Protein AF-A0A1S3ML23-F1 (afdb_monomer_lite)

Radius of gyration: 35.2 Å; chains: 1; bounding box: 71×53×103 Å

Secondary structure (DSSP, 8-state):
--------------------------TTS-HHHHHHHHHSTTTTS----HHHHHHHHHHSPPP-HHHHHHHHHHHHHHHHT-TT--HHHHHHHHHHHHHHHHHHHHHHHHHHHHHHHHHHHHHHHHHHHHHHHHHHHHHHHHHHHHH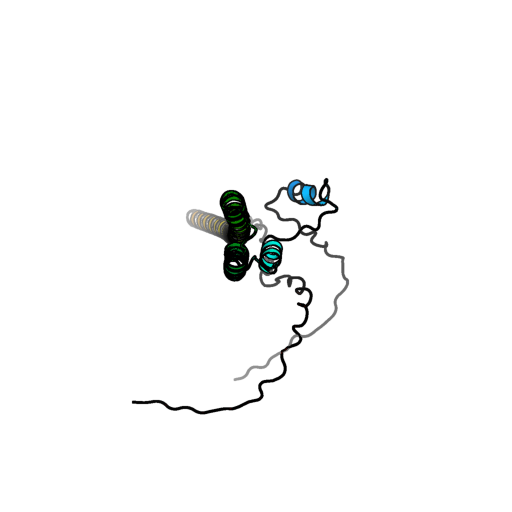HHHHHHHHHHHHTSTT-TTTGGG--PPPPPPP---TT-PPPPPPPP-----TT---------------

Sequence (215 aa):
MTDQGEPWRGSGGPEEEELPQMDGSCDACEPDEAQQATQGEHREHEIITLREAYVWQKSREGYDLLGCTQNMADHIKTKWTNPEMSTEQLEAYVNSQFDELHRLVRLEEKRTLHLVDLKEAFLTAAAAEKIAEITVHTERLQEEMACITQQLGQLDQAEAQPGAGVAALAQGGPCPRPAQRDIEARPRLPEPRRDPQDPMDYGEGGSRSSMGHAP

pLDDT: mean 72.99, std 24.41, range [31.25, 98.5]

Structure (mmCIF, N/CA/C/O backbone):
data_AF-A0A1S3ML23-F1
#
_entry.id   AF-A0A1S3ML23-F1
#
loop_
_atom_site.group_PDB
_atom_site.id
_atom_site.type_symbol
_atom_site.label_atom_id
_atom_site.label_alt_id
_atom_site.label_comp_id
_atom_site.label_asym_id
_atom_site.label_entity_id
_atom_site.label_seq_id
_atom_site.pdbx_PDB_ins_code
_atom_site.Cartn_x
_atom_site.Cartn_y
_atom_site.Cartn_z
_atom_site.occupancy
_atom_site.B_iso_or_equiv
_atom_site.auth_seq_id
_atom_site.auth_comp_id
_atom_site.auth_asym_id
_atom_site.auth_atom_id
_atom_site.pdbx_PDB_model_num
ATOM 1 N N . MET A 1 1 ? -22.026 -40.755 55.839 1.00 35.06 1 MET A N 1
ATOM 2 C CA . MET A 1 1 ? -22.197 -41.955 54.997 1.00 35.06 1 MET A CA 1
ATOM 3 C C . MET A 1 1 ? -23.188 -41.578 53.903 1.00 35.06 1 MET A C 1
ATOM 5 O O . MET A 1 1 ? -24.298 -41.238 54.275 1.00 35.06 1 MET A O 1
ATOM 9 N N . THR A 1 2 ? -22.700 -41.525 52.648 1.00 41.16 2 THR A N 1
ATOM 10 C CA . THR A 1 2 ? -23.382 -41.680 51.325 1.00 41.16 2 THR A CA 1
ATOM 11 C C . THR A 1 2 ? -24.734 -40.975 51.112 1.00 41.16 2 THR A C 1
ATOM 13 O O . THR A 1 2 ? -25.689 -41.300 51.804 1.00 41.16 2 THR A O 1
ATOM 16 N N . ASP A 1 3 ? -24.872 -39.944 50.266 1.00 42.00 3 ASP A N 1
ATOM 17 C CA . ASP A 1 3 ? -24.742 -39.866 48.785 1.00 42.00 3 ASP A CA 1
ATOM 18 C C . ASP A 1 3 ? -25.772 -40.706 47.998 1.00 42.00 3 ASP A C 1
ATOM 20 O O . ASP A 1 3 ? -26.164 -41.779 48.456 1.00 42.00 3 ASP A O 1
ATOM 24 N N . GLN A 1 4 ? -26.108 -40.208 46.797 1.00 40.06 4 GLN A N 1
ATOM 25 C CA . GLN A 1 4 ? -27.061 -40.645 45.758 1.00 40.06 4 GLN A CA 1
ATOM 26 C C . GLN A 1 4 ? -28.420 -39.916 45.804 1.00 40.06 4 GLN A C 1
ATOM 28 O O . GLN A 1 4 ? -29.181 -40.085 46.746 1.00 40.06 4 GLN A O 1
ATOM 33 N N . GLY A 1 5 ? -28.826 -39.072 44.849 1.00 39.06 5 GLY A N 1
ATOM 34 C CA . GLY A 1 5 ? -28.377 -38.850 43.472 1.00 39.06 5 GLY A CA 1
ATOM 35 C C . GLY A 1 5 ? -29.574 -39.071 42.546 1.00 39.06 5 GLY A C 1
ATOM 36 O O . GLY A 1 5 ? -29.931 -40.222 42.324 1.00 39.06 5 GLY A O 1
ATOM 37 N N . GLU A 1 6 ? -30.190 -38.007 42.013 1.00 44.25 6 GLU A N 1
ATOM 38 C CA . GLU A 1 6 ? -31.225 -38.138 40.974 1.00 44.25 6 GLU A CA 1
ATOM 39 C C . GLU A 1 6 ? -30.957 -37.238 39.753 1.00 44.25 6 GLU A C 1
ATOM 41 O O . GLU A 1 6 ? -30.450 -36.123 39.912 1.00 44.25 6 GLU A O 1
ATOM 46 N N . PRO A 1 7 ? -31.243 -37.721 38.525 1.00 42.75 7 PRO A N 1
ATOM 47 C CA . PRO A 1 7 ? -30.717 -37.165 37.286 1.00 42.75 7 PRO A CA 1
ATOM 48 C C . PRO A 1 7 ? -31.765 -36.374 36.488 1.00 42.75 7 PRO A C 1
ATOM 50 O O . PRO A 1 7 ? -32.929 -36.751 36.382 1.00 42.75 7 PRO A O 1
ATOM 53 N N . TRP A 1 8 ? -31.319 -35.315 35.817 1.00 36.16 8 TRP A N 1
ATOM 54 C CA . TRP A 1 8 ? -32.109 -34.601 34.813 1.00 36.16 8 TRP A CA 1
ATOM 55 C C . TRP A 1 8 ? -32.074 -35.316 33.453 1.00 36.16 8 TRP A C 1
ATOM 57 O O . TRP A 1 8 ? -30.985 -35.539 32.919 1.00 36.16 8 TRP A O 1
ATOM 67 N N . ARG A 1 9 ? -33.242 -35.579 32.844 1.00 37.50 9 ARG A N 1
ATOM 68 C CA . ARG A 1 9 ? -33.509 -35.423 31.390 1.00 37.50 9 ARG A CA 1
ATOM 69 C C . ARG A 1 9 ? -34.993 -35.671 31.092 1.00 37.50 9 ARG A C 1
ATOM 71 O O . ARG A 1 9 ? -35.506 -36.726 31.432 1.00 37.50 9 ARG A O 1
ATOM 78 N N . GLY A 1 10 ? -35.712 -34.687 30.557 1.00 33.41 10 GLY A N 1
ATOM 79 C CA . GLY A 1 10 ? -35.995 -34.545 29.114 1.00 33.41 10 GLY A CA 1
ATOM 80 C C . GLY A 1 10 ? -37.505 -34.758 28.910 1.00 33.41 10 GLY A C 1
ATOM 81 O O . GLY A 1 10 ? -38.125 -35.420 29.730 1.00 33.41 10 GLY A O 1
ATOM 82 N N . SER A 1 11 ? -38.228 -34.249 27.925 1.00 33.78 11 SER A N 1
ATOM 83 C CA . SER A 1 11 ? -38.011 -33.361 26.787 1.00 33.78 11 SER A CA 1
ATOM 84 C C . SER A 1 11 ? -39.426 -32.969 26.331 1.00 33.78 11 SER A C 1
ATOM 86 O O . SER A 1 11 ? -40.349 -33.766 26.492 1.00 33.78 11 SER A O 1
ATOM 88 N N . GLY A 1 12 ? -39.608 -31.805 25.714 1.00 31.25 12 GLY A N 1
ATOM 89 C CA . GLY A 1 12 ? -40.868 -31.473 25.045 1.00 31.25 12 GLY A CA 1
ATOM 90 C C . GLY A 1 12 ? -40.987 -29.982 24.782 1.00 31.25 12 GLY A C 1
ATOM 91 O O . GLY A 1 12 ? -41.494 -29.257 25.629 1.00 31.25 12 GLY A O 1
ATOM 92 N N . GLY A 1 13 ? -40.471 -29.538 23.633 1.00 42.94 13 GLY A N 1
ATOM 93 C CA . GLY A 1 13 ? -40.729 -28.192 23.117 1.00 42.94 13 GLY A CA 1
ATOM 94 C C . GLY A 1 13 ? -42.205 -28.001 22.757 1.00 42.94 13 GLY A C 1
ATOM 95 O O . GLY A 1 13 ? -42.956 -28.977 22.665 1.00 42.94 13 GLY A O 1
ATOM 96 N N . PRO A 1 14 ? -42.604 -26.749 22.512 1.00 39.28 14 PRO A N 1
ATOM 97 C CA . PRO A 1 14 ? -43.092 -26.465 21.169 1.00 39.28 14 PRO A CA 1
ATOM 98 C C . PRO A 1 14 ? -42.492 -25.194 20.555 1.00 39.28 14 PRO A C 1
ATOM 100 O O . PRO A 1 14 ? -42.230 -24.208 21.235 1.00 39.28 14 PRO A O 1
ATOM 103 N N . GLU A 1 15 ? -42.328 -25.304 19.237 1.00 35.22 15 GLU A N 1
ATOM 104 C CA . GLU A 1 15 ? -42.702 -24.316 18.220 1.00 35.22 15 GLU A CA 1
ATOM 105 C C . GLU A 1 15 ? -41.869 -23.029 18.131 1.00 35.22 15 GLU A C 1
ATOM 107 O O . GLU A 1 15 ? -42.110 -22.007 18.762 1.00 35.22 15 GLU A O 1
ATOM 112 N N . GLU A 1 16 ? -40.867 -23.164 17.261 1.00 39.88 16 GLU A N 1
ATOM 113 C CA . GLU A 1 16 ? -40.381 -22.221 16.252 1.00 39.88 16 GLU A CA 1
ATOM 114 C C . GLU A 1 16 ? -41.337 -21.048 15.943 1.00 39.88 16 GLU A C 1
ATOM 116 O O . GLU A 1 16 ? -42.053 -21.061 14.945 1.00 39.88 16 GLU A O 1
ATOM 121 N N . GLU A 1 17 ? -41.303 -19.990 16.754 1.00 39.25 17 GLU A N 1
ATOM 122 C CA . GLU A 1 17 ? -41.656 -18.649 16.282 1.00 39.25 17 GLU A CA 1
ATOM 123 C C . GLU A 1 17 ? -40.387 -17.947 15.783 1.00 39.25 17 GLU A C 1
ATOM 125 O O . GLU A 1 17 ? -39.474 -17.604 16.535 1.00 39.25 17 GLU A O 1
ATOM 130 N N . GLU A 1 18 ? -40.357 -17.835 14.457 1.00 44.28 18 GLU A N 1
ATOM 131 C CA . GLU A 1 18 ? -39.492 -17.073 13.560 1.00 44.28 18 GLU A CA 1
ATOM 132 C C . GLU A 1 18 ? -38.783 -15.879 14.231 1.00 44.28 18 GLU A C 1
ATOM 134 O O . GLU A 1 18 ? -39.315 -14.775 14.343 1.00 44.28 18 GLU A O 1
ATOM 139 N N . LEU A 1 19 ? -37.549 -16.103 14.697 1.00 43.38 19 LEU A N 1
ATOM 140 C CA . LEU A 1 19 ? -36.699 -15.035 15.217 1.00 43.38 19 LEU A CA 1
ATOM 141 C C . LEU A 1 19 ? -36.167 -14.172 14.059 1.00 43.38 19 LEU A C 1
ATOM 143 O O . LEU A 1 19 ? -35.768 -14.717 13.024 1.00 43.38 19 LEU A O 1
ATOM 147 N N . PRO A 1 20 ? -36.130 -12.838 14.230 1.00 46.47 20 PRO A N 1
ATOM 148 C CA . PRO A 1 20 ? -35.799 -11.903 13.166 1.00 46.47 20 PRO A CA 1
ATOM 149 C C . PRO A 1 20 ? -34.380 -12.149 12.653 1.00 46.47 20 PRO A C 1
ATOM 151 O O . PRO A 1 20 ? -33.414 -12.186 13.418 1.00 46.47 20 PRO A O 1
ATOM 154 N N . GLN A 1 21 ? -34.270 -12.319 11.338 1.00 46.78 21 GLN A N 1
ATOM 155 C CA . GLN A 1 21 ? -33.000 -12.395 10.631 1.00 46.78 21 GLN A CA 1
ATOM 156 C C . GLN A 1 21 ? -32.229 -11.091 10.874 1.00 46.78 21 GLN A C 1
ATOM 158 O O . GLN A 1 21 ? -32.689 -10.023 10.482 1.00 46.78 21 GLN A O 1
ATOM 163 N N . MET A 1 22 ? -31.077 -11.173 11.546 1.00 46.84 22 MET A N 1
ATOM 164 C CA . MET A 1 22 ? -30.159 -10.040 11.686 1.00 46.84 22 MET A CA 1
ATOM 165 C C . MET A 1 22 ? -29.629 -9.665 10.299 1.00 46.84 22 MET A C 1
ATOM 167 O O . MET A 1 22 ? -29.012 -10.476 9.612 1.00 46.84 22 MET A O 1
ATOM 171 N N . ASP A 1 23 ? -29.905 -8.433 9.899 1.00 45.19 23 ASP A N 1
ATOM 172 C CA . ASP A 1 23 ? -29.775 -7.855 8.560 1.00 45.19 23 ASP A CA 1
ATOM 173 C C . ASP A 1 23 ? -28.404 -7.211 8.287 1.00 45.19 23 ASP A C 1
ATOM 175 O O . ASP A 1 23 ? -28.186 -6.626 7.228 1.00 45.19 23 ASP A O 1
ATOM 179 N N . GLY A 1 24 ? -27.445 -7.360 9.203 1.00 53.56 24 GLY A N 1
ATOM 180 C CA . GLY A 1 24 ? -26.080 -6.867 9.015 1.00 53.56 24 GLY A CA 1
ATOM 181 C C . GLY A 1 24 ? -25.899 -5.365 9.261 1.00 53.56 24 GLY A C 1
ATOM 182 O O . GLY A 1 24 ? -24.933 -4.797 8.753 1.00 53.56 24 GLY A O 1
ATOM 183 N N . SER A 1 25 ? -26.771 -4.709 10.035 1.00 49.72 25 SER A N 1
ATOM 184 C CA . SER A 1 25 ? -26.585 -3.300 10.408 1.00 49.72 25 SER A CA 1
ATOM 185 C C . SER A 1 25 ? -25.553 -3.117 11.534 1.00 49.72 25 SER A C 1
ATOM 187 O O . SER A 1 25 ? -25.592 -3.802 12.554 1.00 49.72 25 SER A O 1
ATOM 189 N N . CYS A 1 26 ? -24.637 -2.163 11.355 1.00 55.62 26 CYS A N 1
ATOM 190 C CA . CYS A 1 26 ? -23.678 -1.697 12.359 1.00 55.62 26 CYS A CA 1
ATOM 191 C C . CYS A 1 26 ? -24.268 -0.490 13.107 1.00 55.62 26 CYS A C 1
ATOM 193 O O . CYS A 1 26 ? -24.534 0.520 12.466 1.00 55.62 26 CYS A O 1
ATOM 195 N N . ASP A 1 27 ? -24.412 -0.555 14.437 1.00 50.00 27 ASP A N 1
ATOM 196 C CA . ASP A 1 27 ? -24.987 0.525 15.273 1.00 50.00 27 ASP A CA 1
ATOM 197 C C . ASP A 1 27 ? -24.135 1.815 15.329 1.00 50.00 27 ASP A C 1
ATOM 199 O O . ASP A 1 27 ? -24.568 2.828 15.874 1.00 50.00 27 ASP A O 1
ATOM 203 N N . ALA A 1 28 ? -22.912 1.788 14.789 1.00 52.19 28 ALA A N 1
ATOM 204 C CA . ALA A 1 28 ? -22.030 2.956 14.699 1.00 52.19 28 ALA A CA 1
ATOM 205 C C . ALA A 1 28 ? -22.172 3.728 13.376 1.00 52.19 28 ALA A C 1
ATOM 207 O O . ALA A 1 28 ? -21.723 4.869 13.283 1.00 52.19 28 ALA A O 1
ATOM 208 N N . CYS A 1 29 ? -22.773 3.114 12.357 1.00 50.91 29 CYS A N 1
ATOM 209 C CA . CYS A 1 29 ? -23.182 3.805 11.143 1.00 50.91 29 CYS A CA 1
ATOM 210 C C . CYS A 1 29 ? -24.637 4.232 11.342 1.00 50.91 29 CYS A C 1
ATOM 212 O O . CYS A 1 29 ? -25.456 3.402 11.740 1.00 50.91 29 CYS A O 1
ATOM 214 N N . GLU A 1 30 ? -25.003 5.481 11.032 1.00 47.56 30 GLU A N 1
ATOM 215 C CA . GLU A 1 30 ? -26.431 5.739 10.831 1.00 47.56 30 GLU A CA 1
ATOM 216 C C . GLU A 1 30 ? -26.910 4.787 9.716 1.00 47.56 30 GLU A C 1
ATOM 218 O O . GLU A 1 30 ? -26.190 4.603 8.727 1.00 47.56 30 GLU A O 1
ATOM 223 N N . PRO A 1 31 ? -28.068 4.116 9.868 1.00 52.41 31 PRO A N 1
ATOM 224 C CA . PRO A 1 31 ? -28.497 3.044 8.964 1.00 52.41 31 PRO A CA 1
ATOM 225 C C . PRO A 1 31 ? -28.510 3.464 7.483 1.00 52.41 31 PRO A C 1
ATOM 227 O O . PRO A 1 31 ? -28.291 2.627 6.607 1.00 52.41 31 PRO A O 1
ATOM 230 N N . ASP A 1 32 ? -28.663 4.761 7.205 1.00 50.53 32 ASP A N 1
ATOM 231 C CA . ASP A 1 32 ? -28.619 5.337 5.860 1.00 50.53 32 ASP A CA 1
ATOM 232 C C . ASP A 1 32 ? -27.213 5.368 5.217 1.00 50.53 32 ASP A C 1
ATOM 234 O O . ASP A 1 32 ? -27.108 5.305 3.992 1.00 50.53 32 ASP A O 1
ATOM 238 N N . GLU A 1 33 ? -26.115 5.412 5.981 1.00 54.12 33 GLU A N 1
ATOM 239 C CA . GLU A 1 33 ? -24.759 5.576 5.421 1.00 54.12 33 GLU A CA 1
ATOM 240 C C . GLU A 1 33 ? -24.223 4.287 4.774 1.00 54.12 33 GLU A C 1
ATOM 242 O O . GLU A 1 33 ? -23.642 4.314 3.686 1.00 54.12 33 GLU A O 1
ATOM 247 N N . ALA A 1 34 ? -24.459 3.130 5.401 1.00 54.12 34 ALA A N 1
ATOM 248 C CA . ALA A 1 34 ? -24.075 1.829 4.844 1.00 54.12 34 ALA A CA 1
ATOM 249 C C . ALA A 1 34 ? -25.022 1.381 3.711 1.00 54.12 34 ALA A C 1
ATOM 251 O O . ALA A 1 34 ? -24.603 0.730 2.746 1.00 54.12 34 ALA A O 1
ATOM 252 N N . GLN A 1 35 ? -26.301 1.761 3.793 1.00 51.62 35 GLN A N 1
ATOM 253 C CA . GLN A 1 35 ? -27.304 1.463 2.769 1.00 51.62 35 GLN A CA 1
ATOM 254 C C . GLN A 1 35 ? -27.097 2.284 1.489 1.00 51.62 35 GLN A C 1
ATOM 256 O O . GLN A 1 35 ? -27.293 1.759 0.392 1.00 51.62 35 GLN A O 1
ATOM 261 N N . GLN A 1 36 ? -26.620 3.529 1.583 1.00 54.84 36 GLN A N 1
ATOM 262 C CA . GLN A 1 36 ? -26.315 4.347 0.402 1.00 54.84 36 GLN A CA 1
ATOM 263 C C . GLN A 1 36 ? -25.263 3.709 -0.519 1.00 54.84 36 GLN A C 1
ATOM 265 O O . GLN A 1 36 ? -25.394 3.787 -1.743 1.00 54.84 36 GLN A O 1
ATOM 270 N N . ALA A 1 37 ? -24.269 3.010 0.040 1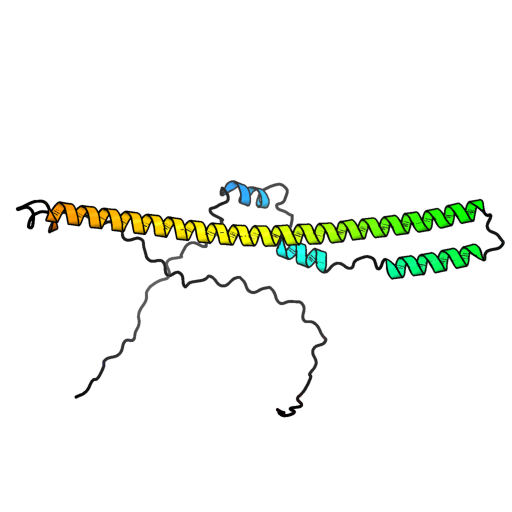.00 54.38 37 ALA A N 1
ATOM 271 C CA . ALA A 1 37 ? -23.243 2.319 -0.745 1.00 54.38 37 ALA A CA 1
ATOM 272 C C . ALA A 1 37 ? -23.798 1.134 -1.563 1.00 54.38 37 ALA A C 1
ATOM 274 O O . ALA A 1 37 ? -23.279 0.833 -2.637 1.00 54.38 37 ALA A O 1
ATOM 275 N N . THR A 1 38 ? -24.870 0.487 -1.092 1.00 55.28 38 THR A N 1
ATOM 276 C CA . THR A 1 38 ? -25.496 -0.681 -1.745 1.00 55.28 38 THR A CA 1
ATOM 277 C C . THR A 1 38 ? -26.726 -0.334 -2.589 1.00 55.28 38 THR A C 1
ATOM 279 O O . THR A 1 38 ? -27.119 -1.123 -3.449 1.00 55.28 38 THR A O 1
ATOM 282 N N . GLN A 1 39 ? -27.332 0.840 -2.385 1.00 59.22 39 GLN A N 1
ATOM 283 C CA . GLN A 1 39 ? -28.556 1.269 -3.078 1.00 59.22 39 GLN A CA 1
ATOM 284 C C . GLN A 1 39 ? -28.335 2.384 -4.122 1.00 59.22 39 GLN A C 1
ATOM 286 O O . GLN A 1 39 ? -29.245 2.660 -4.904 1.00 59.22 39 GLN A O 1
ATOM 291 N N . GLY A 1 40 ? -27.145 3.000 -4.166 1.00 66.06 40 GLY A N 1
ATOM 292 C CA . GLY A 1 40 ? -26.772 4.058 -5.118 1.00 66.06 40 GLY A CA 1
ATOM 293 C C . GLY A 1 40 ? -26.081 3.567 -6.403 1.00 66.06 40 GLY A C 1
ATOM 294 O O . GLY A 1 40 ? -26.193 2.407 -6.794 1.00 66.06 40 GLY A O 1
ATOM 295 N N . GLU A 1 41 ? -25.314 4.448 -7.058 1.00 68.56 41 GLU A N 1
ATOM 296 C CA . GLU A 1 41 ? -24.600 4.188 -8.331 1.00 68.56 41 GLU A CA 1
ATOM 297 C C . GLU A 1 41 ? -23.596 3.017 -8.277 1.00 68.56 41 GLU A C 1
ATOM 299 O O . GLU A 1 41 ? -23.126 2.547 -9.310 1.00 68.56 41 GLU A O 1
ATOM 304 N N . HIS A 1 42 ? -23.285 2.512 -7.080 1.00 62.62 42 HIS A N 1
ATOM 305 C CA . HIS A 1 42 ? -22.381 1.385 -6.864 1.00 62.62 42 HIS A CA 1
ATOM 306 C C . HIS A 1 42 ? -23.089 0.042 -6.645 1.00 62.62 42 HIS A C 1
ATOM 308 O O . HIS A 1 42 ? -22.420 -0.942 -6.357 1.00 62.62 42 HIS A O 1
ATOM 314 N N . ARG A 1 43 ? -24.413 -0.042 -6.838 1.00 66.25 43 ARG A N 1
ATOM 315 C CA . ARG A 1 43 ? -25.188 -1.284 -6.660 1.00 66.25 43 ARG A CA 1
ATOM 316 C C . ARG A 1 43 ? -24.703 -2.460 -7.522 1.00 66.25 43 ARG A C 1
ATOM 318 O O . ARG A 1 43 ? -24.915 -3.611 -7.154 1.00 66.25 43 ARG A O 1
ATOM 325 N N . GLU A 1 44 ? -24.071 -2.179 -8.660 1.00 73.25 44 GLU A N 1
ATOM 326 C CA . GLU A 1 44 ? -23.484 -3.197 -9.546 1.00 73.25 44 GLU A CA 1
ATOM 327 C C . GLU A 1 44 ? -22.014 -3.514 -9.221 1.00 73.25 44 GLU A C 1
ATOM 329 O O . GLU A 1 44 ? -21.457 -4.471 -9.758 1.00 73.25 44 GLU A O 1
ATOM 334 N N . HIS A 1 45 ? -21.373 -2.732 -8.347 1.00 73.75 45 HIS A N 1
ATOM 335 C CA . HIS A 1 45 ? -20.001 -2.980 -7.928 1.00 73.75 45 HIS A CA 1
ATOM 336 C C . HIS A 1 45 ? -19.970 -4.000 -6.790 1.00 73.75 45 HIS A C 1
ATOM 338 O O . HIS A 1 45 ? -20.656 -3.859 -5.779 1.00 73.75 45 HIS A O 1
ATOM 344 N N . GLU A 1 46 ? -19.131 -5.022 -6.943 1.00 80.50 46 GLU A N 1
ATOM 345 C CA . GLU A 1 46 ? -18.834 -5.956 -5.863 1.00 80.50 46 GLU A CA 1
ATOM 346 C C . GLU A 1 46 ? -18.110 -5.204 -4.736 1.00 80.50 46 GLU A C 1
ATOM 348 O O . GLU A 1 46 ? -16.985 -4.727 -4.905 1.00 80.50 46 GLU A O 1
ATOM 353 N N . ILE A 1 47 ? -18.779 -5.061 -3.590 1.00 81.56 47 ILE A N 1
ATOM 354 C CA . ILE A 1 47 ? -18.188 -4.461 -2.395 1.00 81.56 47 ILE A CA 1
ATOM 355 C C . ILE A 1 47 ? -17.347 -5.533 -1.710 1.00 81.56 47 ILE A C 1
ATOM 357 O O . ILE A 1 47 ? -17.878 -6.524 -1.212 1.00 81.56 47 ILE A O 1
ATOM 361 N N . ILE A 1 48 ? -16.037 -5.309 -1.670 1.00 87.62 48 ILE A N 1
ATOM 362 C CA . ILE A 1 48 ? -15.082 -6.152 -0.951 1.00 87.62 48 ILE A CA 1
ATOM 363 C C . ILE A 1 48 ? -14.560 -5.424 0.288 1.00 87.62 48 ILE A C 1
ATOM 365 O O . ILE A 1 48 ? -14.447 -4.197 0.328 1.00 87.62 48 ILE A O 1
ATOM 369 N N . THR A 1 49 ? -14.207 -6.186 1.311 1.00 92.00 49 THR A N 1
ATOM 370 C CA . THR A 1 49 ? -13.569 -5.691 2.531 1.00 92.00 49 THR A CA 1
ATOM 371 C C . THR A 1 49 ? -12.144 -5.195 2.259 1.00 92.00 49 THR A C 1
ATOM 373 O O . THR A 1 49 ? -11.470 -5.632 1.323 1.00 92.00 49 THR A O 1
ATOM 376 N N . LEU A 1 50 ? -11.611 -4.342 3.145 1.00 93.62 50 LEU A N 1
ATOM 377 C CA . LEU A 1 50 ? -10.209 -3.892 3.073 1.00 93.62 50 LEU A CA 1
ATOM 378 C C . LEU A 1 50 ? -9.210 -5.065 3.088 1.00 93.62 50 LEU A C 1
ATOM 380 O O . LEU A 1 50 ? -8.158 -5.007 2.450 1.00 93.62 50 LEU A O 1
ATOM 384 N N . ARG A 1 51 ? -9.545 -6.151 3.798 1.00 93.38 51 ARG A N 1
ATOM 385 C CA . ARG A 1 51 ? -8.737 -7.376 3.834 1.00 93.38 51 ARG A CA 1
ATOM 386 C C . ARG A 1 51 ? -8.734 -8.083 2.482 1.00 93.38 51 ARG A C 1
ATOM 388 O O . ARG A 1 51 ? -7.671 -8.501 2.031 1.00 93.38 51 ARG A O 1
ATOM 395 N N . GLU A 1 52 ? -9.893 -8.222 1.850 1.00 94.56 52 GLU A N 1
ATOM 396 C CA . GLU A 1 52 ? -10.013 -8.831 0.522 1.00 94.56 52 GLU A CA 1
ATOM 397 C C . GLU A 1 52 ? -9.281 -7.996 -0.529 1.00 94.56 52 GLU A C 1
ATOM 399 O O . GLU A 1 52 ? -8.498 -8.549 -1.299 1.00 94.56 52 GLU A O 1
ATOM 404 N N . ALA A 1 53 ? -9.422 -6.667 -0.488 1.00 93.88 53 ALA A N 1
ATOM 405 C CA . ALA A 1 53 ? -8.669 -5.758 -1.350 1.00 93.88 53 ALA A CA 1
ATOM 406 C C . ALA A 1 53 ? -7.148 -5.920 -1.170 1.00 93.88 53 ALA A C 1
ATOM 408 O O . ALA A 1 53 ? -6.411 -5.996 -2.155 1.00 93.88 53 ALA A O 1
ATOM 409 N N . TYR A 1 54 ? -6.668 -6.041 0.075 1.00 95.44 54 TYR A N 1
ATOM 410 C CA . TYR A 1 54 ? -5.256 -6.303 0.372 1.00 95.44 54 TYR A CA 1
ATOM 411 C C . TYR A 1 54 ? -4.776 -7.639 -0.210 1.00 95.44 54 TYR A C 1
ATOM 413 O O . TYR A 1 54 ? -3.726 -7.690 -0.852 1.00 95.44 54 TYR A O 1
ATOM 421 N N . VAL A 1 55 ? -5.530 -8.724 -0.004 1.00 95.31 55 VAL A N 1
ATOM 422 C CA . VAL A 1 55 ? -5.175 -10.059 -0.514 1.00 95.31 55 VAL A CA 1
ATOM 423 C C . VAL A 1 55 ? -5.164 -10.068 -2.040 1.00 95.31 55 VAL A C 1
ATOM 425 O O . VAL A 1 55 ? -4.195 -10.536 -2.639 1.00 95.31 55 VAL A O 1
ATOM 428 N N . TRP A 1 56 ? -6.188 -9.486 -2.664 1.00 93.75 56 TRP A N 1
ATOM 429 C CA . TRP A 1 56 ? -6.274 -9.350 -4.111 1.00 93.75 56 TRP A CA 1
ATOM 430 C C . TRP A 1 56 ? -5.074 -8.576 -4.663 1.00 93.75 56 TRP A C 1
ATOM 432 O O . TRP A 1 56 ? -4.354 -9.088 -5.518 1.00 93.75 56 TRP A O 1
ATOM 442 N N . GLN A 1 57 ? -4.774 -7.396 -4.116 1.00 94.00 57 GLN A N 1
ATOM 443 C CA . GLN A 1 57 ? -3.654 -6.573 -4.577 1.00 94.00 57 GLN A CA 1
ATOM 444 C C . GLN A 1 57 ? -2.296 -7.262 -4.363 1.00 94.00 57 GLN A C 1
ATOM 446 O O . GLN A 1 57 ? -1.414 -7.160 -5.216 1.00 94.00 57 GLN A O 1
ATOM 451 N N . LYS A 1 58 ? -2.130 -7.996 -3.255 1.00 94.81 58 LYS A N 1
ATOM 452 C CA . LYS A 1 58 ? -0.922 -8.779 -2.960 1.00 94.81 58 LYS A CA 1
ATOM 453 C C . LYS A 1 58 ? -0.728 -9.944 -3.933 1.00 94.81 58 LYS A C 1
ATOM 455 O O . LYS A 1 58 ? 0.411 -10.255 -4.266 1.00 94.81 58 LYS A O 1
ATOM 460 N N . SER A 1 59 ? -1.818 -10.582 -4.363 1.00 93.56 59 SER A N 1
ATOM 461 C CA . SER A 1 59 ? -1.785 -11.730 -5.281 1.00 93.56 59 SER A CA 1
ATOM 462 C C . SER A 1 59 ? -1.371 -11.361 -6.707 1.00 93.56 59 SER A C 1
ATOM 464 O O . SER A 1 59 ? -0.951 -12.225 -7.472 1.00 93.56 59 SER A O 1
ATOM 466 N N . ARG A 1 60 ? -1.456 -10.076 -7.071 1.00 92.81 60 ARG A N 1
ATOM 467 C CA . ARG A 1 60 ? -1.034 -9.588 -8.385 1.00 92.81 60 ARG A CA 1
ATOM 468 C C . ARG A 1 60 ? 0.484 -9.582 -8.479 1.00 92.81 60 ARG A C 1
ATOM 470 O O . ARG A 1 60 ? 1.152 -9.042 -7.597 1.00 92.81 60 ARG A O 1
ATOM 477 N N . GLU A 1 61 ? 1.011 -10.119 -9.571 1.00 91.75 61 GLU A N 1
ATOM 478 C CA . GLU A 1 61 ? 2.438 -10.071 -9.883 1.00 91.75 61 GLU A CA 1
ATOM 479 C C . GLU A 1 61 ? 2.901 -8.615 -10.066 1.00 91.75 61 GLU A C 1
ATOM 481 O O . GLU A 1 61 ? 2.182 -7.787 -10.634 1.00 91.75 61 GLU A O 1
ATOM 486 N N . GLY A 1 62 ? 4.066 -8.288 -9.506 1.00 91.94 62 GLY A N 1
ATOM 487 C CA . GLY A 1 62 ? 4.727 -7.001 -9.720 1.00 91.94 62 GLY A CA 1
ATOM 488 C C . GLY A 1 62 ? 5.736 -7.086 -10.861 1.00 91.94 62 GLY A C 1
ATOM 489 O O . GLY A 1 62 ? 6.060 -8.171 -11.336 1.00 91.94 62 GLY A O 1
ATOM 490 N N . TYR A 1 63 ? 6.270 -5.950 -11.288 1.00 94.44 63 TYR A N 1
ATOM 491 C CA . TYR A 1 63 ? 7.357 -5.932 -12.261 1.00 94.44 63 TYR A CA 1
ATOM 492 C C . TYR A 1 63 ? 8.658 -6.460 -11.643 1.00 94.44 63 TYR A C 1
ATOM 494 O O . TYR A 1 63 ? 9.127 -5.951 -10.623 1.00 94.44 63 TYR A O 1
ATOM 502 N N . ASP A 1 64 ? 9.289 -7.434 -12.302 1.00 95.81 64 ASP A N 1
ATOM 503 C CA . ASP A 1 64 ? 10.666 -7.829 -12.002 1.00 95.81 64 ASP A CA 1
ATOM 504 C C . ASP A 1 64 ? 11.632 -6.750 -12.511 1.00 95.81 64 ASP A C 1
ATOM 506 O O . ASP A 1 64 ? 12.139 -6.803 -13.633 1.00 95.81 64 ASP A O 1
ATOM 510 N N . LEU A 1 65 ? 11.865 -5.732 -11.682 1.00 96.75 65 LEU A N 1
ATOM 511 C CA . LEU A 1 65 ? 12.744 -4.612 -12.017 1.00 96.75 65 LEU A CA 1
ATOM 512 C C . LEU A 1 65 ? 14.181 -5.065 -12.299 1.00 96.75 65 LEU A C 1
ATOM 514 O O . LEU A 1 65 ? 14.858 -4.454 -13.128 1.00 96.75 65 LEU A O 1
ATOM 518 N N . LEU A 1 66 ? 14.648 -6.136 -11.649 1.00 97.31 66 LEU A N 1
ATOM 519 C CA . LEU A 1 66 ? 15.989 -6.670 -11.868 1.00 97.31 66 LEU A CA 1
ATOM 520 C C . LEU A 1 66 ? 16.087 -7.305 -13.257 1.00 97.31 66 LEU A C 1
ATOM 522 O O . LEU A 1 66 ? 16.979 -6.947 -14.029 1.00 97.31 66 LEU A O 1
ATOM 526 N N . GLY A 1 67 ? 15.139 -8.179 -13.600 1.00 97.19 67 GLY A N 1
ATOM 527 C CA . GLY A 1 67 ? 15.037 -8.773 -14.932 1.00 97.19 67 GLY A CA 1
ATOM 528 C C . GLY A 1 67 ? 14.855 -7.723 -16.027 1.00 97.19 67 GLY A C 1
ATOM 529 O O . GLY A 1 67 ? 15.536 -7.778 -17.052 1.00 97.19 67 GLY A O 1
ATOM 530 N N . CYS A 1 68 ? 14.020 -6.707 -15.791 1.00 97.00 68 CYS A N 1
ATOM 531 C CA . CYS A 1 68 ? 13.830 -5.591 -16.721 1.00 97.00 68 CYS A CA 1
ATOM 532 C C . CYS A 1 68 ? 15.124 -4.793 -16.930 1.00 97.00 68 CYS A C 1
ATOM 534 O O . CYS A 1 68 ? 15.470 -4.466 -18.064 1.00 97.00 68 CYS A O 1
ATOM 536 N N . THR A 1 69 ? 15.873 -4.519 -15.860 1.00 97.62 69 THR A N 1
ATOM 537 C CA . THR A 1 69 ? 17.162 -3.812 -15.943 1.00 97.62 69 THR A CA 1
ATOM 538 C C . THR A 1 69 ? 18.196 -4.634 -16.713 1.00 97.62 69 THR A C 1
ATOM 540 O O . THR A 1 69 ? 18.932 -4.090 -17.538 1.00 97.62 69 THR A O 1
ATOM 543 N N . GLN A 1 70 ? 18.236 -5.950 -16.488 1.00 97.94 70 GLN A N 1
ATOM 544 C CA . GLN A 1 70 ? 19.132 -6.850 -17.210 1.00 97.94 70 GLN A CA 1
ATOM 545 C C . GLN A 1 70 ? 18.784 -6.906 -18.704 1.00 97.94 70 GLN A C 1
ATOM 547 O O . GLN A 1 70 ? 19.660 -6.739 -19.551 1.00 97.94 70 GLN A O 1
ATOM 552 N N . ASN A 1 71 ? 17.499 -7.059 -19.030 1.00 96.94 71 ASN A N 1
ATOM 553 C CA . ASN A 1 71 ? 17.009 -7.059 -20.406 1.00 96.94 71 ASN A CA 1
ATOM 554 C C . ASN A 1 71 ? 17.331 -5.736 -21.123 1.00 96.94 71 ASN A C 1
ATOM 556 O O . ASN A 1 71 ? 17.847 -5.742 -22.242 1.00 96.94 71 ASN A O 1
ATOM 560 N N . MET A 1 72 ? 17.122 -4.605 -20.441 1.00 97.12 72 MET A N 1
ATOM 561 C CA . MET A 1 72 ? 17.518 -3.286 -20.930 1.00 97.12 72 MET A CA 1
ATOM 562 C C . MET A 1 72 ? 19.018 -3.230 -21.252 1.00 97.12 72 MET A C 1
ATOM 564 O O . MET A 1 72 ? 19.400 -2.754 -22.323 1.00 97.12 72 MET A O 1
ATOM 568 N N . ALA A 1 73 ? 19.876 -3.716 -20.352 1.00 97.06 73 ALA A N 1
ATOM 569 C CA . ALA A 1 73 ? 21.321 -3.717 -20.561 1.00 97.06 73 ALA A CA 1
ATOM 570 C C . ALA A 1 73 ? 21.719 -4.539 -21.799 1.00 97.06 73 ALA A C 1
ATOM 572 O O . ALA A 1 73 ? 22.529 -4.083 -22.611 1.00 97.06 73 ALA A O 1
ATOM 573 N N . ASP A 1 74 ? 21.109 -5.710 -21.989 1.00 96.44 74 ASP A N 1
ATOM 574 C CA . ASP A 1 74 ? 21.361 -6.574 -23.146 1.00 96.44 74 ASP A CA 1
ATOM 575 C C . ASP A 1 74 ? 20.894 -5.925 -24.458 1.00 96.44 74 ASP A C 1
ATOM 577 O O . ASP A 1 74 ? 21.601 -5.957 -25.475 1.00 96.44 74 ASP A O 1
ATOM 581 N N . HIS A 1 75 ? 19.740 -5.259 -24.435 1.00 94.94 75 HIS A N 1
ATOM 582 C CA . HIS A 1 75 ? 19.221 -4.504 -25.569 1.00 94.94 75 HIS A CA 1
ATOM 583 C C . HIS A 1 75 ? 20.123 -3.321 -25.945 1.00 94.94 75 HIS A C 1
ATOM 585 O O . HIS A 1 75 ? 20.453 -3.150 -27.123 1.00 94.94 75 HIS A O 1
ATOM 591 N N . ILE A 1 76 ? 20.570 -2.532 -24.962 1.00 95.38 76 ILE A N 1
ATOM 592 C CA . ILE A 1 76 ? 21.509 -1.422 -25.182 1.00 95.38 76 ILE A CA 1
ATOM 593 C C . ILE A 1 76 ? 22.822 -1.952 -25.759 1.00 95.38 76 ILE A C 1
ATOM 595 O O . ILE A 1 76 ? 23.297 -1.434 -26.767 1.00 95.38 76 ILE A O 1
ATOM 599 N N . LYS A 1 77 ? 23.380 -3.025 -25.190 1.00 94.88 77 LYS A N 1
ATOM 600 C CA . LYS A 1 77 ? 24.624 -3.648 -25.665 1.00 94.88 77 LYS A CA 1
ATOM 601 C C . LYS A 1 77 ? 24.521 -4.128 -27.114 1.00 94.88 77 LYS A C 1
ATOM 603 O O . LYS A 1 77 ? 25.451 -3.949 -27.904 1.00 94.88 77 LYS A O 1
ATOM 608 N N . THR A 1 78 ? 23.377 -4.703 -27.475 1.00 93.69 78 THR A N 1
ATOM 609 C CA . THR A 1 78 ? 23.103 -5.150 -28.844 1.00 93.69 78 THR A CA 1
ATOM 610 C C . THR A 1 78 ? 23.069 -3.966 -29.812 1.00 93.69 78 THR A C 1
ATOM 612 O O . THR A 1 78 ? 23.704 -4.016 -30.863 1.00 93.69 78 THR A O 1
ATOM 615 N N . LYS A 1 79 ? 22.387 -2.869 -29.450 1.00 92.12 79 LYS A N 1
ATOM 616 C CA . LYS A 1 79 ? 22.313 -1.654 -30.282 1.00 92.12 79 LYS A CA 1
ATOM 617 C C . LYS A 1 79 ? 23.641 -0.905 -30.371 1.00 92.12 79 LYS A C 1
ATOM 619 O O . LYS A 1 79 ? 23.973 -0.413 -31.441 1.00 92.12 79 LYS A O 1
ATOM 624 N N . TRP A 1 80 ? 24.429 -0.901 -29.299 1.00 90.31 80 TRP A N 1
ATOM 625 C CA . TRP A 1 80 ? 25.764 -0.298 -29.256 1.00 90.31 80 TRP A CA 1
ATOM 626 C C . TRP A 1 80 ? 26.741 -0.939 -30.251 1.00 90.31 80 TRP A C 1
ATOM 628 O O . TRP A 1 80 ? 27.647 -0.284 -30.756 1.00 90.31 80 TRP A O 1
ATOM 638 N N . THR A 1 81 ? 26.559 -2.227 -30.547 1.00 90.62 81 THR A N 1
ATOM 639 C CA . THR A 1 81 ? 27.422 -2.972 -31.478 1.00 90.62 81 THR A CA 1
ATOM 640 C C . THR A 1 81 ? 26.977 -2.807 -32.942 1.00 90.62 81 THR A C 1
ATOM 642 O O . THR A 1 81 ? 27.613 -3.353 -33.840 1.00 90.62 81 THR A O 1
ATOM 645 N N . ASN A 1 82 ? 25.894 -2.067 -33.215 1.00 89.00 82 ASN A N 1
ATOM 646 C CA . ASN A 1 82 ? 25.366 -1.890 -34.565 1.00 89.00 82 ASN A CA 1
ATOM 647 C C . ASN A 1 82 ? 26.118 -0.778 -35.330 1.00 89.00 82 ASN A C 1
ATOM 649 O O . ASN A 1 82 ? 25.996 0.390 -34.957 1.00 89.00 82 ASN A O 1
ATOM 653 N N . PRO A 1 83 ? 26.836 -1.097 -36.425 1.00 83.94 83 PRO A N 1
ATOM 654 C CA . PRO A 1 83 ? 27.583 -0.108 -37.202 1.00 83.94 83 PRO A CA 1
ATOM 655 C C . PRO A 1 83 ? 26.705 0.844 -38.034 1.00 83.94 83 PRO A C 1
ATOM 657 O O . PRO A 1 83 ? 27.214 1.850 -38.519 1.00 83.94 83 PRO A O 1
ATOM 660 N N . GLU A 1 84 ? 25.413 0.554 -38.219 1.00 89.12 84 GLU A N 1
ATOM 661 C CA . GLU A 1 84 ? 24.498 1.396 -39.011 1.00 89.12 84 GLU A CA 1
ATOM 662 C C . GLU A 1 84 ? 23.830 2.521 -38.202 1.00 89.12 84 GLU A C 1
ATOM 664 O O . GLU A 1 84 ? 23.152 3.375 -38.771 1.00 89.12 84 GLU A O 1
ATOM 669 N N . MET A 1 85 ? 23.992 2.531 -36.876 1.00 91.12 85 MET A N 1
ATOM 670 C CA . MET A 1 85 ? 23.313 3.470 -35.982 1.00 91.12 85 MET A CA 1
ATOM 671 C C . MET A 1 85 ? 24.177 4.706 -35.709 1.00 91.12 85 MET A C 1
ATOM 673 O O . MET A 1 85 ? 25.349 4.581 -35.355 1.00 91.12 85 MET A O 1
ATOM 677 N N . SER A 1 86 ? 23.601 5.908 -35.830 1.00 94.56 86 SER A N 1
ATOM 678 C CA . SER A 1 86 ? 24.312 7.134 -35.446 1.00 94.56 86 SER A CA 1
ATOM 679 C C . SER A 1 86 ? 24.388 7.293 -33.923 1.00 94.56 86 SER A C 1
ATOM 681 O O . SER A 1 86 ? 23.600 6.715 -33.171 1.00 94.56 86 SER A O 1
ATOM 683 N N . THR A 1 87 ? 25.316 8.127 -33.452 1.00 92.19 87 THR A N 1
ATOM 684 C CA . THR A 1 87 ? 25.474 8.429 -32.021 1.00 92.19 87 THR A CA 1
ATOM 685 C C . THR A 1 87 ? 24.235 9.097 -31.425 1.00 92.19 87 THR A C 1
ATOM 687 O O . THR A 1 87 ? 23.818 8.735 -30.332 1.00 92.19 87 THR A O 1
ATOM 690 N N . GLU A 1 88 ? 23.607 10.019 -32.158 1.00 94.81 88 GLU A N 1
ATOM 691 C CA . GLU A 1 88 ? 22.382 10.716 -31.734 1.00 94.81 88 GLU A CA 1
ATOM 692 C C . GLU A 1 88 ? 21.195 9.752 -31.618 1.00 94.81 88 GLU A C 1
ATOM 694 O O . GLU A 1 88 ? 20.423 9.799 -30.662 1.00 94.81 88 GLU A O 1
ATOM 699 N N . GLN A 1 89 ? 21.068 8.828 -32.577 1.00 94.94 89 GLN A N 1
ATOM 700 C CA . GLN A 1 89 ? 20.040 7.791 -32.533 1.00 94.94 89 GLN A CA 1
ATOM 701 C C . GLN A 1 89 ? 20.259 6.853 -31.344 1.00 94.94 89 GLN A C 1
ATOM 703 O O . GLN A 1 89 ? 19.292 6.431 -30.708 1.00 94.94 89 GLN A O 1
ATOM 708 N N . LEU A 1 90 ? 21.515 6.505 -31.051 1.00 95.38 90 LEU A N 1
ATOM 709 C CA . LEU A 1 90 ? 21.866 5.635 -29.933 1.00 95.38 90 LEU A CA 1
ATOM 710 C C . LEU A 1 90 ? 21.575 6.305 -28.590 1.00 95.38 90 LEU A C 1
ATOM 712 O O . LEU A 1 90 ? 20.999 5.666 -27.716 1.00 95.38 90 LEU A O 1
ATOM 716 N N . GLU A 1 91 ? 21.905 7.586 -28.443 1.00 95.69 91 GLU A N 1
ATOM 717 C CA . GLU A 1 91 ? 21.565 8.373 -27.257 1.00 95.69 91 GLU A CA 1
ATOM 718 C C . GLU A 1 91 ? 20.047 8.429 -27.042 1.00 95.69 91 GLU A C 1
ATOM 720 O O . GLU A 1 91 ? 19.566 8.096 -25.958 1.00 95.69 91 GLU A O 1
ATOM 725 N N . ALA A 1 92 ? 19.279 8.757 -28.087 1.00 96.69 92 ALA A N 1
ATOM 726 C CA . ALA A 1 92 ? 17.819 8.777 -28.017 1.00 96.69 92 ALA A CA 1
ATOM 727 C C . ALA A 1 92 ? 17.240 7.404 -27.630 1.00 96.69 92 ALA A C 1
ATOM 729 O O . ALA A 1 92 ? 16.322 7.319 -26.813 1.00 96.69 92 ALA A O 1
ATOM 730 N N . TYR A 1 93 ? 17.804 6.321 -28.173 1.00 96.44 93 TYR A N 1
ATOM 731 C CA . TYR A 1 93 ? 17.414 4.962 -27.810 1.00 96.44 93 TYR A CA 1
ATOM 732 C C . TYR A 1 93 ? 17.705 4.662 -26.340 1.00 96.44 93 TYR A C 1
ATOM 734 O O . TYR A 1 93 ? 16.811 4.217 -25.626 1.00 96.44 93 TYR A O 1
ATOM 742 N N . VAL A 1 94 ? 18.925 4.927 -25.872 1.00 96.25 94 VAL A N 1
ATOM 743 C CA . VAL A 1 94 ? 19.322 4.686 -24.481 1.00 96.25 94 VAL A CA 1
ATOM 744 C C . VAL A 1 94 ? 18.420 5.466 -23.527 1.00 96.25 94 VAL A C 1
ATOM 746 O O . VAL A 1 94 ? 17.866 4.864 -22.611 1.00 96.25 94 VAL A O 1
ATOM 749 N N . ASN A 1 95 ? 18.183 6.753 -23.789 1.00 97.44 95 ASN A N 1
ATOM 750 C CA . ASN A 1 95 ? 17.270 7.569 -22.988 1.00 97.44 95 ASN A CA 1
ATOM 751 C C . ASN A 1 95 ? 15.862 6.959 -22.941 1.00 97.44 95 ASN A C 1
ATOM 753 O O . ASN A 1 95 ? 15.317 6.791 -21.855 1.00 97.44 95 ASN A O 1
ATOM 757 N N . SER A 1 96 ? 15.324 6.500 -24.078 1.00 97.69 96 SER A N 1
ATOM 758 C CA . SER A 1 96 ? 14.010 5.838 -24.104 1.00 97.69 96 SER A CA 1
ATOM 759 C C . SER A 1 96 ? 13.957 4.544 -23.279 1.00 97.69 96 SER A C 1
ATOM 761 O O . SER A 1 96 ? 12.922 4.224 -22.698 1.00 97.69 96 SER A O 1
ATOM 763 N N . GLN A 1 97 ? 15.065 3.797 -23.200 1.00 97.81 97 GLN A N 1
ATOM 764 C CA . GLN A 1 97 ? 15.138 2.596 -22.368 1.00 97.81 97 GLN A CA 1
ATOM 765 C C . GLN A 1 97 ? 15.123 2.946 -20.875 1.00 97.81 97 GLN A C 1
ATOM 767 O O . GLN A 1 97 ? 14.426 2.294 -20.097 1.00 97.81 97 GLN A O 1
ATOM 772 N N . PHE A 1 98 ? 15.848 3.996 -20.479 1.00 98.00 98 PHE A N 1
ATOM 773 C CA . PHE A 1 98 ? 15.827 4.495 -19.105 1.00 98.00 98 PHE A CA 1
ATOM 774 C C . PHE A 1 98 ? 14.472 5.101 -18.730 1.00 98.00 98 PHE A C 1
ATOM 776 O O . PHE A 1 98 ? 14.007 4.873 -17.616 1.00 98.00 98 PHE A O 1
ATOM 783 N N . ASP A 1 99 ? 13.811 5.815 -19.643 1.00 98.31 99 ASP A N 1
ATOM 784 C CA . ASP A 1 99 ? 12.461 6.345 -19.427 1.00 98.31 99 ASP A CA 1
ATOM 785 C C . ASP A 1 99 ? 11.456 5.219 -19.153 1.00 98.31 99 ASP A C 1
ATOM 787 O O . ASP A 1 99 ? 10.651 5.312 -18.222 1.00 98.31 99 ASP A O 1
ATOM 791 N N . GLU A 1 100 ? 11.537 4.121 -19.909 1.00 97.75 100 GLU A N 1
ATOM 792 C CA . GLU A 1 100 ? 10.692 2.952 -19.676 1.00 97.75 100 GLU A CA 1
ATOM 793 C C . GLU A 1 100 ? 11.016 2.272 -18.341 1.00 97.75 100 GLU A C 1
ATOM 795 O O . GLU A 1 100 ? 10.105 1.970 -17.570 1.00 97.75 100 GLU A O 1
ATOM 800 N N . LEU A 1 101 ? 12.297 2.093 -18.003 1.00 98.06 101 LEU A N 1
ATOM 801 C CA . LEU A 1 101 ? 12.676 1.534 -16.705 1.00 98.06 101 LEU A CA 1
ATOM 802 C C . LEU A 1 101 ? 12.177 2.412 -15.547 1.00 98.06 101 LEU A C 1
ATOM 804 O O . LEU A 1 101 ? 11.608 1.898 -14.585 1.00 98.06 101 LEU A O 1
ATOM 808 N N . HIS A 1 102 ? 12.317 3.735 -15.647 1.00 98.19 102 HIS A N 1
ATOM 809 C CA . HIS A 1 102 ? 11.776 4.667 -14.659 1.00 98.19 102 HIS A CA 1
ATOM 810 C C . HIS A 1 102 ? 10.255 4.553 -14.540 1.00 98.19 102 HIS A C 1
ATOM 812 O O . HIS A 1 102 ? 9.727 4.577 -13.425 1.00 98.19 102 HIS A O 1
ATOM 818 N N . ARG A 1 103 ? 9.539 4.389 -15.659 1.00 98.38 103 ARG A N 1
ATOM 819 C CA . ARG A 1 103 ? 8.091 4.150 -15.651 1.00 98.38 103 ARG A CA 1
ATOM 820 C C . ARG A 1 103 ? 7.742 2.892 -14.855 1.00 98.38 103 ARG A C 1
ATOM 822 O O . ARG A 1 103 ? 6.850 2.951 -14.010 1.00 98.38 103 ARG A O 1
ATOM 829 N N . LEU A 1 104 ? 8.455 1.786 -15.077 1.00 98.00 104 LEU A N 1
ATOM 830 C CA . LEU A 1 104 ? 8.248 0.528 -14.349 1.00 98.00 104 LEU A CA 1
ATOM 831 C C . LEU A 1 104 ? 8.531 0.678 -12.849 1.00 98.00 104 LEU A C 1
ATOM 833 O O . LEU A 1 104 ? 7.718 0.249 -12.030 1.00 98.00 104 LEU A O 1
ATOM 837 N N . VAL A 1 105 ? 9.624 1.356 -12.483 1.00 98.12 105 VAL A N 1
ATOM 838 C CA . VAL A 1 105 ? 9.958 1.652 -11.079 1.00 98.12 105 VAL A CA 1
ATOM 839 C C . VAL A 1 105 ? 8.829 2.434 -10.407 1.00 98.12 105 VAL A C 1
ATOM 841 O O . VAL A 1 105 ? 8.360 2.037 -9.344 1.00 98.12 105 VAL A O 1
ATOM 844 N N . ARG A 1 106 ? 8.318 3.498 -11.042 1.00 98.12 106 ARG A N 1
ATOM 845 C CA . ARG A 1 106 ? 7.204 4.294 -10.496 1.00 98.12 106 ARG A CA 1
ATOM 846 C C . ARG A 1 106 ? 5.924 3.484 -10.315 1.00 98.12 106 ARG A C 1
ATOM 848 O O . ARG A 1 106 ? 5.178 3.720 -9.363 1.00 98.12 106 ARG A O 1
ATOM 855 N N . LEU A 1 107 ? 5.645 2.551 -11.223 1.00 97.06 107 LEU A N 1
ATOM 856 C CA . LEU A 1 107 ? 4.485 1.671 -11.103 1.00 97.06 107 LEU A CA 1
ATOM 857 C C . LEU A 1 107 ? 4.629 0.713 -9.913 1.00 97.06 107 LEU A C 1
ATOM 859 O O . LEU A 1 107 ? 3.661 0.551 -9.169 1.00 97.06 107 LEU A O 1
ATOM 863 N N . GLU A 1 108 ? 5.818 0.149 -9.679 1.00 97.50 108 GLU A N 1
ATOM 864 C CA . GLU A 1 108 ? 6.065 -0.683 -8.492 1.00 97.50 108 GLU A CA 1
ATOM 865 C C . GLU A 1 108 ? 6.063 0.114 -7.187 1.00 97.50 108 GLU A C 1
ATOM 867 O O . GLU A 1 108 ? 5.467 -0.326 -6.204 1.00 97.50 108 GLU A O 1
ATOM 872 N N . GLU A 1 109 ? 6.649 1.311 -7.161 1.00 97.50 109 GLU A N 1
ATOM 873 C CA . GLU A 1 109 ? 6.556 2.217 -6.008 1.00 97.50 109 GLU A CA 1
ATOM 874 C C . GLU A 1 109 ? 5.091 2.506 -5.660 1.00 97.50 109 GLU A C 1
ATOM 876 O O . GLU A 1 109 ? 4.674 2.387 -4.509 1.00 97.50 109 GLU A O 1
ATOM 881 N N . LYS A 1 110 ? 4.265 2.815 -6.666 1.00 96.81 110 LYS A N 1
ATOM 882 C CA . LYS A 1 110 ? 2.835 3.062 -6.458 1.00 96.81 110 LYS A CA 1
ATOM 883 C C . LYS A 1 110 ? 2.103 1.813 -5.965 1.00 96.81 110 LYS A C 1
ATOM 885 O O . LYS A 1 110 ? 1.246 1.911 -5.089 1.00 96.81 110 LYS A O 1
ATOM 890 N N . ARG A 1 111 ? 2.418 0.640 -6.523 1.00 95.62 111 ARG A N 1
ATOM 891 C CA . ARG A 1 111 ? 1.815 -0.639 -6.120 1.00 95.62 111 ARG A CA 1
ATOM 892 C C . ARG A 1 111 ? 2.149 -0.975 -4.669 1.00 95.62 111 ARG A C 1
ATOM 894 O O . ARG A 1 111 ? 1.251 -1.354 -3.918 1.00 95.62 111 ARG A O 1
ATOM 901 N N . THR A 1 112 ? 3.415 -0.839 -4.288 1.00 95.62 112 THR A N 1
ATOM 902 C CA . THR A 1 112 ? 3.897 -1.129 -2.932 1.00 95.62 112 THR A CA 1
ATOM 903 C C . THR A 1 112 ? 3.332 -0.151 -1.911 1.00 95.62 112 THR A C 1
ATOM 905 O O . THR A 1 112 ? 2.851 -0.602 -0.874 1.00 95.62 112 THR A O 1
ATOM 908 N N . LEU A 1 113 ? 3.284 1.147 -2.230 1.00 97.31 113 LEU A N 1
ATOM 909 C CA . LEU A 1 113 ? 2.636 2.153 -1.386 1.00 97.31 113 LEU A CA 1
ATOM 910 C C . LEU A 1 113 ? 1.160 1.815 -1.148 1.00 97.31 113 LEU A C 1
ATOM 912 O O . LEU A 1 113 ? 0.733 1.706 -0.007 1.00 97.31 113 LEU A O 1
ATOM 916 N N . HIS A 1 114 ? 0.411 1.516 -2.212 1.00 96.00 114 HIS A N 1
ATOM 917 C CA . HIS A 1 114 ? -1.002 1.159 -2.086 1.00 96.00 114 HIS A CA 1
ATOM 918 C C . HIS A 1 114 ? -1.231 -0.103 -1.236 1.00 96.00 114 HIS A C 1
ATOM 920 O O . HIS A 1 114 ? -2.208 -0.203 -0.496 1.00 96.00 114 HIS A O 1
ATOM 926 N N . LEU A 1 115 ? -0.323 -1.080 -1.320 1.00 96.50 115 LEU A N 1
ATOM 927 C CA . LEU A 1 115 ? -0.390 -2.285 -0.498 1.00 96.50 115 LEU A CA 1
ATOM 928 C C . LEU A 1 115 ? -0.151 -1.983 0.991 1.00 96.50 115 LEU A C 1
ATOM 930 O O . LEU A 1 115 ? -0.767 -2.623 1.847 1.00 96.50 115 LEU A O 1
ATOM 934 N N . VAL A 1 116 ? 0.736 -1.032 1.298 1.00 97.81 116 VAL A N 1
ATOM 935 C CA . VAL A 1 116 ? 0.962 -0.537 2.663 1.00 97.81 116 VAL A CA 1
ATOM 936 C C . VAL A 1 116 ? -0.269 0.213 3.160 1.00 97.81 116 VAL A C 1
ATOM 938 O O . VAL A 1 116 ? -0.770 -0.143 4.223 1.00 97.81 116 VAL A O 1
ATOM 941 N N . ASP A 1 117 ? -0.822 1.130 2.364 1.00 97.94 117 ASP A N 1
ATOM 942 C CA . ASP A 1 117 ? -2.026 1.895 2.717 1.00 97.94 117 ASP A CA 1
ATOM 943 C C . ASP A 1 117 ? -3.198 0.966 3.065 1.00 97.94 117 ASP A C 1
ATOM 945 O O . ASP A 1 117 ? -3.838 1.113 4.105 1.00 97.94 117 ASP A O 1
ATOM 949 N N . LEU A 1 118 ? -3.454 -0.051 2.230 1.00 97.00 118 LEU A N 1
ATOM 950 C CA . LEU A 1 118 ? -4.492 -1.054 2.492 1.00 97.00 118 LEU A CA 1
ATOM 951 C C . LEU A 1 118 ? -4.230 -1.813 3.794 1.00 97.00 118 LEU A C 1
ATOM 953 O O . LEU A 1 118 ? -5.161 -2.075 4.559 1.00 97.00 118 LEU A O 1
ATOM 957 N N . LYS A 1 119 ? -2.965 -2.168 4.052 1.00 97.69 119 LYS A N 1
ATOM 958 C CA . LYS A 1 119 ? -2.576 -2.884 5.266 1.00 97.69 119 LYS A CA 1
ATOM 959 C C . LYS A 1 119 ? -2.817 -2.047 6.516 1.00 97.69 119 LYS A C 1
ATOM 961 O O . LYS A 1 119 ? -3.373 -2.545 7.492 1.00 97.69 119 LYS A O 1
ATOM 966 N N . GLU A 1 120 ? -2.402 -0.791 6.483 1.00 98.25 120 GLU A N 1
ATOM 967 C CA . GLU A 1 120 ? -2.599 0.153 7.576 1.00 98.25 120 GLU A CA 1
ATOM 968 C C . GLU A 1 120 ? -4.081 0.426 7.804 1.00 98.25 120 GLU A C 1
ATOM 970 O O . GLU A 1 120 ? -4.535 0.363 8.946 1.00 98.25 120 GLU A O 1
ATOM 975 N N . ALA A 1 121 ? -4.854 0.627 6.737 1.00 97.12 121 ALA A N 1
ATOM 976 C CA . ALA A 1 121 ? -6.288 0.856 6.825 1.00 97.12 121 ALA A CA 1
ATOM 977 C C . ALA A 1 121 ? -7.013 -0.312 7.511 1.00 97.12 121 ALA A C 1
ATOM 979 O O . ALA A 1 121 ? -7.750 -0.086 8.472 1.00 97.12 121 ALA A O 1
ATOM 980 N N . PHE A 1 122 ? -6.784 -1.566 7.089 1.00 95.25 122 PHE A N 1
ATOM 981 C CA . PHE A 1 122 ? -7.504 -2.693 7.698 1.00 95.25 122 PHE A CA 1
ATOM 982 C C . PHE A 1 122 ? -7.057 -2.969 9.140 1.00 95.25 122 PHE A C 1
ATOM 984 O O . PHE A 1 122 ? -7.875 -3.381 9.962 1.00 95.25 122 PHE A O 1
ATOM 991 N N . LEU A 1 123 ? -5.776 -2.761 9.467 1.00 96.06 123 LEU A N 1
ATOM 992 C CA . LEU A 1 123 ? -5.283 -2.918 10.839 1.00 96.06 123 LEU A CA 1
ATOM 993 C C . LEU A 1 123 ? -5.821 -1.815 11.753 1.00 96.06 123 LEU A C 1
ATOM 995 O O . LEU A 1 123 ? -6.185 -2.092 12.893 1.00 96.06 123 LEU A O 1
ATOM 999 N N . THR A 1 124 ? -5.913 -0.588 11.243 1.00 97.81 124 THR A N 1
ATOM 1000 C CA . THR A 1 124 ? -6.478 0.554 11.968 1.00 97.81 124 THR A CA 1
ATOM 1001 C C . THR A 1 124 ? -7.967 0.351 12.224 1.00 97.81 124 THR A C 1
ATOM 1003 O O . THR A 1 124 ? -8.414 0.530 13.354 1.00 97.81 124 THR A O 1
ATOM 1006 N N . ALA A 1 125 ? -8.720 -0.106 11.219 1.00 95.88 125 ALA A N 1
ATOM 1007 C CA . ALA A 1 125 ? -10.131 -0.453 11.377 1.00 95.88 125 ALA A CA 1
ATOM 1008 C C . ALA A 1 125 ? -10.333 -1.557 12.431 1.00 95.88 125 ALA A C 1
ATOM 1010 O O . ALA A 1 125 ? -11.162 -1.406 13.324 1.00 95.88 125 ALA A O 1
ATOM 1011 N N . ALA A 1 126 ? -9.522 -2.621 12.394 1.00 95.25 126 ALA A N 1
ATOM 1012 C CA . ALA A 1 126 ? -9.584 -3.695 13.387 1.00 95.25 126 ALA A CA 1
ATOM 1013 C C . ALA A 1 126 ? -9.241 -3.214 14.811 1.00 95.25 126 ALA A C 1
ATOM 1015 O O . ALA A 1 126 ? -9.826 -3.679 15.787 1.00 95.25 126 ALA A O 1
ATOM 1016 N N . ALA A 1 127 ? -8.299 -2.276 14.954 1.00 98.00 127 ALA A N 1
ATOM 1017 C CA . ALA A 1 127 ? -7.987 -1.674 16.247 1.00 98.00 127 ALA A CA 1
ATOM 1018 C C . ALA A 1 127 ? -9.139 -0.795 16.759 1.00 98.00 127 ALA A C 1
ATOM 1020 O O . ALA A 1 127 ? -9.495 -0.885 17.933 1.00 98.00 127 ALA A O 1
ATOM 1021 N N . ALA A 1 128 ? -9.744 0.014 15.885 1.00 97.38 128 ALA A N 1
ATOM 1022 C CA . ALA A 1 128 ? -10.892 0.850 16.222 1.00 97.38 128 ALA A CA 1
ATOM 1023 C C . ALA A 1 128 ? -12.099 0.011 16.670 1.00 97.38 128 ALA A C 1
ATOM 1025 O O . ALA A 1 128 ? -12.726 0.344 17.672 1.00 97.38 128 ALA A O 1
ATOM 1026 N N . GLU A 1 129 ? -12.364 -1.114 16.001 1.00 94.56 129 GLU A N 1
ATOM 1027 C CA . GLU A 1 129 ? -13.402 -2.075 16.396 1.00 94.56 129 GLU A CA 1
ATOM 1028 C C . GLU A 1 129 ? -13.169 -2.595 17.822 1.00 94.56 129 GLU A C 1
ATOM 1030 O O . GLU A 1 129 ? -14.071 -2.568 18.658 1.00 94.56 129 GLU A O 1
ATOM 1035 N N . LYS A 1 130 ? -11.933 -3.001 18.142 1.00 97.94 130 LYS A N 1
ATOM 1036 C CA . LYS A 1 130 ? -11.587 -3.480 19.489 1.00 97.94 130 LYS A CA 1
ATOM 1037 C C . LYS A 1 130 ? -11.709 -2.391 20.549 1.00 97.94 130 LYS A C 1
ATOM 1039 O O . LYS A 1 130 ? -12.129 -2.677 21.666 1.00 97.94 130 LYS A O 1
ATOM 1044 N N . ILE A 1 131 ? -11.355 -1.152 20.215 1.00 97.75 131 ILE A N 1
ATOM 1045 C CA . ILE A 1 131 ? -11.527 -0.013 21.122 1.00 97.75 131 ILE A CA 1
ATOM 1046 C C . ILE A 1 131 ? -13.013 0.242 21.373 1.00 97.75 131 ILE A C 1
ATOM 1048 O O . ILE A 1 131 ? -13.396 0.400 22.526 1.00 97.75 131 ILE A O 1
ATOM 1052 N N . ALA A 1 132 ? -13.851 0.234 20.335 1.00 97.19 132 ALA A N 1
ATOM 1053 C CA . ALA A 1 132 ? -15.293 0.413 20.482 1.00 97.19 132 ALA A CA 1
ATOM 1054 C C . ALA A 1 132 ? -15.915 -0.678 21.373 1.00 97.19 132 ALA A C 1
ATOM 1056 O O . ALA A 1 132 ? -16.678 -0.363 22.284 1.00 97.19 132 ALA A O 1
ATOM 1057 N N . GLU A 1 133 ? -15.517 -1.940 21.184 1.00 96.94 133 GLU A N 1
ATOM 1058 C CA . GLU A 1 133 ? -15.944 -3.066 22.025 1.00 96.94 133 GLU A CA 1
ATOM 1059 C C . GLU A 1 133 ? -15.560 -2.853 23.502 1.00 96.94 133 GLU A C 1
ATOM 1061 O O . GLU A 1 133 ? -16.394 -2.995 24.399 1.00 96.94 133 GLU A O 1
ATOM 1066 N N . ILE A 1 134 ? -14.315 -2.442 23.769 1.00 97.94 134 ILE A N 1
ATOM 1067 C CA . ILE A 1 134 ? -13.850 -2.123 25.128 1.00 97.94 134 ILE A CA 1
ATOM 1068 C C . ILE A 1 134 ? -14.642 -0.955 25.724 1.00 97.94 134 ILE A C 1
ATOM 1070 O O . ILE A 1 134 ? -15.006 -1.012 26.901 1.00 97.94 134 ILE A O 1
ATOM 1074 N N . THR A 1 135 ? -14.908 0.093 24.944 1.00 98.19 135 THR A N 1
ATOM 1075 C CA . THR A 1 135 ? -15.661 1.271 25.392 1.00 98.19 135 THR A CA 1
ATOM 1076 C C . THR A 1 135 ? -17.060 0.875 25.849 1.00 98.19 135 THR A C 1
ATOM 1078 O O . THR A 1 135 ? -17.415 1.171 26.987 1.00 98.19 135 THR A O 1
ATOM 1081 N N . VAL A 1 136 ? -17.793 0.098 25.046 1.00 98.00 136 VAL A N 1
ATOM 1082 C CA . VAL A 1 136 ? -19.139 -0.389 25.401 1.00 98.00 136 VAL A CA 1
ATOM 1083 C C . VAL A 1 136 ? -19.117 -1.207 26.696 1.00 98.00 136 VAL A C 1
ATOM 1085 O O . VAL A 1 136 ? -19.944 -1.009 27.588 1.00 98.00 136 VAL A O 1
ATOM 1088 N N . HIS A 1 137 ? -18.150 -2.116 26.849 1.00 97.81 137 HIS A N 1
ATOM 1089 C CA . HIS A 1 137 ? -18.015 -2.891 28.087 1.00 97.81 137 HIS A CA 1
ATOM 1090 C C . HIS A 1 137 ? -17.672 -2.020 29.300 1.00 97.81 137 HIS A C 1
ATOM 1092 O O . HIS A 1 137 ? -18.151 -2.280 30.405 1.00 97.81 137 HIS A O 1
ATOM 1098 N N . THR A 1 138 ? -16.853 -0.990 29.101 1.00 98.25 138 THR A N 1
ATOM 1099 C CA . THR A 1 138 ? -16.447 -0.064 30.161 1.00 98.25 138 THR A CA 1
ATOM 1100 C C . THR A 1 138 ? -17.614 0.810 30.609 1.00 98.25 138 THR A C 1
ATOM 1102 O O . THR A 1 138 ? -17.805 0.984 31.809 1.00 98.25 138 THR A O 1
ATOM 1105 N N . GLU A 1 139 ? -18.421 1.316 29.677 1.00 97.69 139 GLU A N 1
ATOM 1106 C CA . GLU A 1 139 ? -19.633 2.091 29.971 1.00 97.69 139 GLU A CA 1
ATOM 1107 C C . GLU A 1 139 ? -20.628 1.262 30.783 1.00 97.69 139 GLU A C 1
ATOM 1109 O O . GLU A 1 139 ? -21.065 1.688 31.852 1.00 97.69 139 GLU A O 1
ATOM 1114 N N . ARG A 1 140 ? -20.884 0.018 30.365 1.00 97.44 140 ARG A N 1
ATOM 1115 C CA . ARG A 1 140 ? -21.736 -0.901 31.126 1.00 97.44 140 ARG A CA 1
ATOM 1116 C C . ARG A 1 140 ? -21.220 -1.132 32.547 1.00 97.44 140 ARG A C 1
ATOM 1118 O O . ARG A 1 140 ? -21.995 -1.123 33.501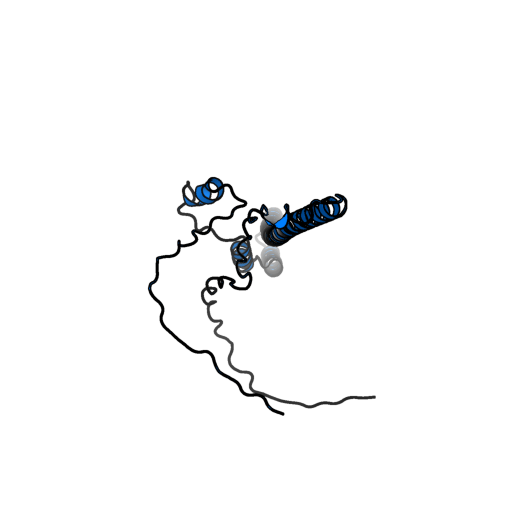 1.00 97.44 140 ARG A O 1
ATOM 1125 N N . LEU A 1 141 ? -19.912 -1.329 32.711 1.00 98.44 141 LEU A N 1
ATOM 1126 C CA . LEU A 1 141 ? -19.316 -1.496 34.036 1.00 98.44 141 LEU A CA 1
ATOM 1127 C C . LEU A 1 141 ? -19.505 -0.238 34.901 1.00 98.44 141 LEU A C 1
ATOM 1129 O O . LEU A 1 141 ? -19.788 -0.347 36.094 1.00 98.44 141 LEU A O 1
ATOM 1133 N N . GLN A 1 142 ? -19.374 0.954 34.314 1.00 97.94 142 GLN A N 1
ATOM 1134 C CA . GLN A 1 142 ? -19.612 2.219 35.013 1.00 97.94 142 GLN A CA 1
ATOM 1135 C C . GLN A 1 142 ? -21.073 2.359 35.460 1.00 97.94 142 GLN A C 1
ATOM 1137 O O . GLN A 1 142 ? -21.319 2.771 36.596 1.00 97.94 142 GLN A O 1
ATOM 1142 N N . GLU A 1 143 ? -22.035 1.970 34.621 1.00 97.88 143 GLU A N 1
ATOM 1143 C CA . GLU A 1 143 ? -23.461 1.945 34.972 1.00 97.88 143 GLU A CA 1
ATOM 1144 C C . GLU A 1 143 ? -23.746 0.987 36.137 1.00 97.88 143 GLU A C 1
ATOM 1146 O O . GLU A 1 143 ? -24.439 1.349 37.094 1.00 97.88 143 GLU A O 1
ATOM 1151 N N . GLU A 1 144 ? -23.170 -0.218 36.101 1.00 97.94 144 GLU A N 1
ATOM 1152 C CA . GLU A 1 144 ? -23.303 -1.208 37.172 1.00 97.94 144 GLU A CA 1
ATOM 1153 C C . GLU A 1 144 ? -22.701 -0.688 38.492 1.00 97.94 144 GLU A C 1
ATOM 1155 O O . GLU A 1 144 ? -23.339 -0.777 39.546 1.00 97.94 144 GLU A O 1
ATOM 1160 N N . MET A 1 145 ? -21.521 -0.057 38.451 1.00 98.50 145 MET A N 1
ATOM 1161 C CA . MET A 1 145 ? -20.904 0.572 39.626 1.00 98.50 145 MET A CA 1
ATOM 1162 C C . MET A 1 145 ? -21.741 1.726 40.191 1.00 98.50 145 MET A C 1
ATOM 1164 O O . MET A 1 145 ? -21.861 1.856 41.416 1.00 98.50 145 MET A O 1
ATOM 1168 N N . ALA A 1 146 ? -22.333 2.556 39.329 1.00 97.75 146 ALA A N 1
ATOM 1169 C CA . ALA A 1 146 ? -23.216 3.641 39.746 1.00 97.75 146 ALA A CA 1
ATOM 1170 C C . ALA A 1 146 ? -24.474 3.095 40.440 1.00 97.75 146 ALA A C 1
ATOM 1172 O O . ALA A 1 146 ? -24.846 3.584 41.510 1.00 97.75 146 ALA A O 1
ATOM 1173 N N . CYS A 1 147 ? -25.070 2.028 39.895 1.00 97.56 147 CYS A N 1
ATOM 1174 C CA . CYS A 1 147 ? -26.210 1.346 40.507 1.00 97.56 147 CYS A CA 1
ATOM 1175 C C . CYS A 1 147 ? -25.868 0.792 41.896 1.00 97.56 147 CYS A C 1
ATOM 1177 O O . CYS A 1 147 ? -26.610 1.029 42.851 1.00 97.56 147 CYS A O 1
ATOM 1179 N N . ILE A 1 148 ? -24.732 0.098 42.035 1.00 97.69 148 ILE A N 1
ATOM 1180 C CA . ILE A 1 148 ? -24.280 -0.447 43.326 1.00 97.69 148 ILE A CA 1
ATOM 1181 C C . ILE A 1 148 ? -24.047 0.684 44.335 1.00 97.69 148 ILE A C 1
ATOM 1183 O O . ILE A 1 148 ? -24.507 0.605 45.473 1.00 97.69 148 ILE A O 1
ATOM 1187 N N . THR A 1 149 ? -23.384 1.766 43.921 1.00 97.31 149 THR A N 1
ATOM 1188 C CA . THR A 1 149 ? -23.108 2.924 44.788 1.00 97.31 149 THR A CA 1
ATOM 1189 C C . THR A 1 149 ? -24.401 3.575 45.283 1.00 97.31 149 THR A C 1
ATOM 1191 O O . THR A 1 149 ? -24.527 3.896 46.465 1.00 97.31 149 THR A O 1
ATOM 1194 N N . GLN A 1 150 ? -25.393 3.726 44.401 1.00 97.06 150 GLN A N 1
ATOM 1195 C CA . GLN A 1 150 ? -26.708 4.250 44.764 1.00 97.06 150 GLN A CA 1
ATOM 1196 C C . GLN A 1 150 ? -27.430 3.336 45.765 1.00 97.06 150 GLN A C 1
ATOM 1198 O O . GLN A 1 150 ? -28.002 3.832 46.735 1.00 97.06 150 GLN A O 1
ATOM 1203 N N . GLN A 1 151 ? -27.400 2.016 45.552 1.00 96.25 151 GLN A N 1
ATOM 1204 C CA . GLN A 1 151 ? -28.012 1.037 46.456 1.00 96.25 151 GLN A CA 1
ATOM 1205 C C . GLN A 1 151 ? -27.372 1.062 47.848 1.00 96.25 151 GLN A C 1
ATOM 1207 O O . GLN A 1 151 ? -28.089 1.091 48.846 1.00 96.25 151 GLN A O 1
ATOM 1212 N N . LEU A 1 152 ? -26.039 1.112 47.927 1.00 95.94 152 LEU A N 1
ATOM 1213 C CA . LEU A 1 152 ? -25.322 1.226 49.201 1.00 95.94 152 LEU A CA 1
ATOM 1214 C C . LEU A 1 152 ? -25.701 2.516 49.940 1.00 95.94 152 LEU A C 1
ATOM 1216 O O . LEU A 1 152 ? -26.064 2.467 51.112 1.00 95.94 152 LEU A O 1
ATOM 1220 N N . GLY A 1 153 ? -25.750 3.652 49.238 1.00 94.75 153 GLY A N 1
ATOM 1221 C CA . GLY A 1 153 ? -26.168 4.920 49.838 1.00 94.75 153 GLY A CA 1
ATOM 1222 C C . GLY A 1 153 ? -27.616 4.924 50.348 1.00 94.75 153 GLY A C 1
ATOM 1223 O O . GLY A 1 153 ? -27.925 5.645 51.298 1.00 94.75 153 GLY A O 1
ATOM 1224 N N . GLN A 1 154 ? -28.518 4.140 49.745 1.00 93.81 154 GLN A N 1
ATOM 1225 C CA . GLN A 1 154 ? -29.887 3.959 50.250 1.00 93.81 154 GLN A CA 1
ATOM 1226 C C . GLN A 1 154 ? -29.917 3.130 51.540 1.00 93.81 154 GLN A C 1
ATOM 1228 O O . GLN A 1 154 ? -30.673 3.465 52.453 1.00 93.81 154 GLN A O 1
ATOM 1233 N N . LEU A 1 155 ? -29.097 2.077 51.628 1.00 93.31 155 LEU A N 1
ATOM 1234 C CA . LEU A 1 155 ? -28.986 1.243 52.827 1.00 93.31 155 LEU A CA 1
ATOM 1235 C C . LEU A 1 155 ? -28.419 2.039 54.010 1.00 93.31 155 LEU A C 1
ATOM 1237 O O . LEU A 1 155 ? -29.024 2.024 55.081 1.00 93.31 155 LEU A O 1
ATOM 1241 N N . ASP A 1 156 ? -27.357 2.818 53.792 1.00 93.19 156 ASP A N 1
ATOM 1242 C CA . ASP A 1 156 ? -26.749 3.661 54.833 1.00 93.19 156 ASP A CA 1
ATOM 1243 C C . ASP A 1 156 ? -27.748 4.693 55.399 1.00 93.19 156 ASP A C 1
ATOM 1245 O O . ASP A 1 156 ? -27.811 4.938 56.606 1.00 93.19 156 ASP A O 1
ATOM 1249 N N . GLN A 1 157 ? -28.584 5.289 54.539 1.00 88.25 157 GLN A N 1
ATOM 1250 C CA . GLN A 1 157 ? -29.629 6.235 54.954 1.00 88.25 157 GLN A CA 1
ATOM 1251 C C . GLN A 1 157 ? -30.766 5.566 55.734 1.00 88.25 157 GLN A C 1
ATOM 1253 O O . GLN A 1 157 ? -31.311 6.169 56.663 1.00 88.25 157 GLN A O 1
ATOM 1258 N N . ALA A 1 158 ? -31.135 4.339 55.359 1.00 78.88 158 ALA A N 1
ATOM 1259 C CA . ALA A 1 158 ? -32.139 3.558 56.073 1.00 78.88 158 ALA A CA 1
ATOM 1260 C C . ALA A 1 158 ? -31.643 3.139 57.466 1.00 78.88 158 ALA A C 1
ATOM 1262 O O . ALA A 1 158 ? -32.422 3.140 58.419 1.00 78.88 158 ALA A O 1
ATOM 1263 N N . GLU A 1 159 ? -30.350 2.835 57.600 1.00 75.94 159 GLU A N 1
ATOM 1264 C CA . GLU A 1 159 ? -29.717 2.482 58.874 1.00 75.94 159 GLU A CA 1
ATOM 1265 C C . GLU A 1 159 ? -29.559 3.699 59.808 1.00 75.94 159 GLU A C 1
ATOM 1267 O O . GLU A 1 159 ? -29.690 3.577 61.027 1.00 75.94 159 GLU A O 1
ATOM 1272 N N . ALA A 1 160 ? -29.380 4.901 59.251 1.00 71.31 160 ALA A N 1
ATOM 1273 C CA . ALA A 1 160 ? -29.249 6.147 60.009 1.00 71.31 160 ALA A CA 1
ATOM 1274 C C . ALA A 1 160 ? -30.577 6.734 60.551 1.00 71.31 160 ALA A C 1
ATOM 1276 O O . ALA A 1 160 ? -30.539 7.681 61.342 1.00 71.31 160 ALA A O 1
ATOM 1277 N N . GLN A 1 161 ? -31.752 6.210 60.166 1.00 57.62 161 GLN A N 1
ATOM 1278 C CA . GLN A 1 161 ? -33.056 6.659 60.686 1.00 57.62 161 GLN A CA 1
ATOM 1279 C C . GLN A 1 161 ? -33.576 5.753 61.822 1.00 57.62 161 GLN A C 1
ATOM 1281 O O . GLN A 1 161 ? -34.019 4.628 61.569 1.00 57.62 161 GLN A O 1
ATOM 1286 N N . PRO A 1 162 ? -33.627 6.231 63.083 1.00 46.53 162 PRO A N 1
ATOM 1287 C CA . PRO A 1 162 ? -34.134 5.434 64.194 1.00 46.53 162 PRO A CA 1
ATOM 1288 C C . PRO A 1 162 ? -35.663 5.292 64.096 1.00 46.53 162 PRO A C 1
ATOM 1290 O O . PRO A 1 162 ? -36.405 6.242 64.338 1.00 46.53 162 PRO A O 1
ATOM 1293 N N . GLY A 1 163 ? -36.135 4.087 63.748 1.00 54.62 163 GLY A N 1
ATOM 1294 C CA . GLY A 1 163 ? -37.555 3.697 63.792 1.00 54.62 163 GLY A CA 1
ATOM 1295 C C . GLY A 1 163 ? -38.210 3.308 62.459 1.00 54.62 163 GLY A C 1
ATOM 1296 O O . GLY A 1 163 ? -39.355 2.865 62.468 1.00 54.62 163 GLY A O 1
ATOM 1297 N N . ALA A 1 164 ? -37.512 3.405 61.322 1.00 50.22 164 ALA A N 1
ATOM 1298 C CA . ALA A 1 164 ? -38.077 3.133 59.990 1.00 50.22 164 ALA A CA 1
ATOM 1299 C C . ALA A 1 164 ? -37.893 1.682 59.481 1.00 50.22 164 ALA A C 1
ATOM 1301 O O . ALA A 1 164 ? -38.282 1.363 58.356 1.00 50.22 164 ALA A O 1
ATOM 1302 N N . GLY A 1 165 ? -37.342 0.783 60.305 1.00 47.75 165 GLY A N 1
ATOM 1303 C CA . GLY A 1 165 ? -36.939 -0.577 59.906 1.00 47.75 165 GLY A CA 1
ATOM 1304 C C . GLY A 1 165 ? -38.059 -1.519 59.434 1.00 47.75 165 GLY A C 1
ATOM 1305 O O . GLY A 1 165 ? -37.766 -2.612 58.965 1.00 47.75 165 GLY A O 1
ATOM 1306 N N . VAL A 1 166 ? -39.333 -1.120 59.522 1.00 47.22 166 VAL A N 1
ATOM 1307 C CA . VAL A 1 166 ? -40.489 -1.952 59.128 1.00 47.22 166 VAL A CA 1
ATOM 1308 C C . VAL A 1 166 ? -41.290 -1.422 57.931 1.00 47.22 166 VAL A C 1
ATOM 1310 O O . VAL A 1 166 ? -42.140 -2.147 57.425 1.00 47.22 166 VAL A O 1
ATOM 1313 N N . ALA A 1 167 ? -41.018 -0.211 57.426 1.00 45.47 167 ALA A N 1
ATOM 1314 C CA . ALA A 1 167 ? -41.779 0.368 56.305 1.00 45.47 167 ALA A CA 1
ATOM 1315 C C . ALA A 1 167 ? -41.034 0.352 54.953 1.00 45.47 167 ALA A C 1
ATOM 1317 O O . ALA A 1 167 ? -41.676 0.323 53.904 1.00 45.47 167 ALA A O 1
ATOM 1318 N N . ALA A 1 168 ? -39.696 0.332 54.952 1.00 47.38 168 ALA A N 1
ATOM 1319 C CA . ALA A 1 168 ? -38.896 0.412 53.722 1.00 47.38 168 ALA A CA 1
ATOM 1320 C C . ALA A 1 168 ? -38.830 -0.908 52.924 1.00 47.38 168 ALA A C 1
ATOM 1322 O O . ALA A 1 168 ? -38.636 -0.886 51.712 1.00 47.38 168 ALA A O 1
ATOM 1323 N N . LEU A 1 169 ? -39.067 -2.058 53.568 1.00 48.44 169 LEU A N 1
ATOM 1324 C CA . LEU A 1 169 ? -39.041 -3.375 52.912 1.00 48.44 169 LEU A CA 1
ATOM 1325 C C . LEU A 1 169 ? -40.238 -3.625 51.971 1.00 48.44 169 LEU A C 1
ATOM 1327 O O . LEU A 1 169 ? -40.221 -4.592 51.217 1.00 48.44 169 LEU A O 1
ATOM 1331 N N . ALA A 1 170 ? -41.268 -2.771 51.995 1.00 45.75 170 ALA A N 1
ATOM 1332 C CA . ALA A 1 170 ? -42.495 -2.957 51.215 1.00 45.75 170 ALA A CA 1
ATOM 1333 C C . ALA A 1 170 ? -42.567 -2.125 49.917 1.00 45.75 170 ALA A C 1
ATOM 1335 O O . ALA A 1 170 ? -43.500 -2.313 49.141 1.00 45.75 170 ALA A O 1
ATOM 1336 N N . GLN A 1 171 ? -41.623 -1.206 49.668 1.00 47.22 171 GLN A N 1
ATOM 1337 C CA . GLN A 1 171 ? -41.685 -0.272 48.525 1.00 47.22 171 GLN A CA 1
ATOM 1338 C C . GLN A 1 171 ? -40.475 -0.334 47.581 1.00 47.22 171 GLN A C 1
ATOM 1340 O O . GLN A 1 171 ? -40.320 0.530 46.721 1.00 47.22 171 GLN A O 1
ATOM 1345 N N . GLY A 1 172 ? -39.646 -1.376 47.685 1.00 41.84 172 GLY A N 1
ATOM 1346 C CA . GLY A 1 172 ? -38.626 -1.683 46.682 1.00 41.84 172 GLY A CA 1
ATOM 1347 C C . GLY A 1 172 ? -39.277 -2.120 45.371 1.00 41.84 172 GLY A C 1
ATOM 1348 O O . GLY A 1 172 ? -39.433 -3.312 45.119 1.00 41.84 172 GLY A O 1
ATOM 1349 N N . GLY A 1 173 ? -39.705 -1.155 44.556 1.00 48.50 173 GLY A N 1
ATOM 1350 C CA . GLY A 1 173 ? -40.114 -1.409 43.181 1.00 48.50 173 GLY A CA 1
ATOM 1351 C C . GLY A 1 173 ? -38.962 -2.080 42.422 1.00 48.50 173 GLY A C 1
ATOM 1352 O O . GLY A 1 173 ? -37.810 -1.676 42.595 1.00 48.50 173 GLY A O 1
ATOM 1353 N N . PRO A 1 174 ? -39.229 -3.121 41.618 1.00 42.69 174 PRO A N 1
ATOM 1354 C CA . PRO A 1 174 ? -38.175 -3.854 40.940 1.00 42.69 174 PRO A CA 1
ATOM 1355 C C . PRO A 1 174 ? -37.490 -2.939 39.921 1.00 42.69 174 PRO A C 1
ATOM 1357 O O . PRO A 1 174 ? -38.120 -2.490 38.964 1.00 42.69 174 PRO A O 1
ATOM 1360 N N . CYS A 1 175 ? -36.188 -2.694 40.092 1.00 43.62 175 CYS A N 1
ATOM 1361 C CA . CYS A 1 175 ? -35.370 -2.266 38.964 1.00 43.62 175 CYS A CA 1
ATOM 1362 C C . CYS A 1 175 ? -35.489 -3.338 37.866 1.00 43.62 175 CYS A C 1
ATOM 1364 O O . CYS A 1 175 ? -35.39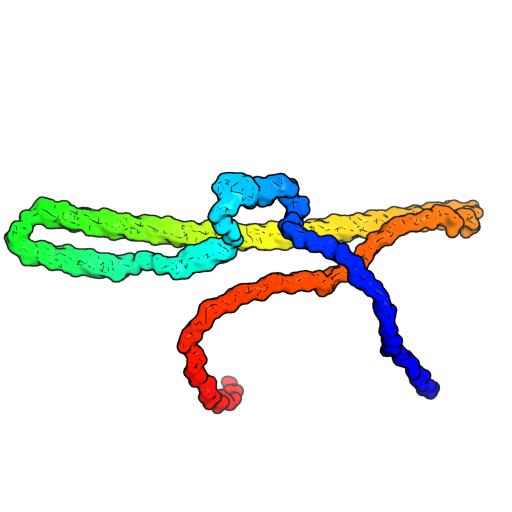6 -4.533 38.184 1.00 43.62 175 CYS A O 1
ATOM 1366 N N . PRO A 1 176 ? -35.684 -2.959 36.591 1.00 46.47 176 PRO A N 1
ATOM 1367 C CA . PRO A 1 176 ? -35.631 -3.914 35.498 1.00 46.47 176 PRO A CA 1
ATOM 1368 C C . PRO A 1 176 ? -34.260 -4.588 35.537 1.00 46.47 176 PRO A C 1
ATOM 1370 O O . PRO A 1 176 ? -33.229 -3.922 35.451 1.00 46.47 176 PRO A O 1
ATOM 1373 N N . ARG A 1 177 ? -34.236 -5.910 35.723 1.00 52.03 177 ARG A N 1
ATOM 1374 C CA . ARG A 1 177 ? -33.003 -6.680 35.560 1.00 52.03 177 ARG A CA 1
ATOM 1375 C C . ARG A 1 177 ? -32.546 -6.507 34.111 1.00 52.03 177 ARG A C 1
ATOM 1377 O O . ARG A 1 177 ? -33.347 -6.798 33.219 1.00 52.03 177 ARG A O 1
ATOM 1384 N N . PRO A 1 178 ? -31.292 -6.106 33.850 1.00 45.81 178 PRO A N 1
ATOM 1385 C CA . PRO A 1 178 ? -30.731 -6.254 32.523 1.00 45.81 178 PRO A CA 1
ATOM 1386 C C . PRO A 1 178 ? -30.748 -7.748 32.216 1.00 45.81 178 PRO A C 1
ATOM 1388 O O . PRO A 1 178 ? -30.227 -8.553 32.993 1.00 45.81 178 PRO A O 1
ATOM 1391 N N . ALA A 1 179 ? -31.405 -8.133 31.126 1.00 44.97 179 ALA A N 1
ATOM 1392 C CA . ALA A 1 179 ? -31.356 -9.501 30.647 1.00 44.97 179 ALA A CA 1
ATOM 1393 C C . ALA A 1 179 ? -29.879 -9.888 30.481 1.00 44.97 179 ALA A C 1
ATOM 1395 O O . ALA A 1 179 ? -29.157 -9.279 29.689 1.00 44.97 179 ALA A O 1
ATOM 1396 N N . GLN A 1 180 ? -29.415 -10.873 31.253 1.00 47.25 180 GLN A N 1
ATOM 1397 C CA . GLN A 1 180 ? -28.141 -11.530 30.994 1.00 47.25 180 GLN A CA 1
ATOM 1398 C C . GLN A 1 180 ? -28.287 -12.258 29.659 1.00 47.25 180 GLN A C 1
ATOM 1400 O O . GLN A 1 180 ? -28.768 -13.385 29.599 1.00 47.25 180 GLN A O 1
ATOM 1405 N N . ARG A 1 181 ? -27.951 -11.572 28.566 1.00 45.84 181 ARG A N 1
ATOM 1406 C CA . ARG A 1 181 ? -27.684 -12.236 27.297 1.00 45.84 181 ARG A CA 1
ATOM 1407 C C . ARG A 1 181 ? -26.324 -12.902 27.440 1.00 45.84 181 ARG A C 1
ATOM 1409 O O . ARG A 1 181 ? -25.331 -12.234 27.716 1.00 45.84 181 ARG A O 1
ATOM 1416 N N . ASP A 1 182 ? -26.353 -14.221 27.343 1.00 40.53 182 ASP A N 1
ATOM 1417 C CA . ASP A 1 182 ? -25.207 -15.114 27.360 1.00 40.53 182 ASP A CA 1
ATOM 1418 C C . ASP A 1 182 ? -24.211 -14.701 26.263 1.00 40.53 182 ASP A C 1
ATOM 1420 O O . ASP A 1 182 ? -24.522 -14.739 25.071 1.00 40.53 182 ASP A O 1
ATOM 1424 N N . ILE A 1 183 ? -23.040 -14.220 26.680 1.00 46.62 183 ILE A N 1
ATOM 1425 C CA . ILE A 1 183 ? -21.988 -13.678 25.805 1.00 46.62 183 ILE A CA 1
ATOM 1426 C C . ILE A 1 183 ? -21.214 -14.808 25.096 1.00 46.62 183 ILE A C 1
ATOM 1428 O O . ILE A 1 183 ? -20.450 -14.544 24.169 1.00 46.62 183 ILE A O 1
ATOM 1432 N N . GLU A 1 184 ? -21.440 -16.080 25.448 1.00 38.53 184 GLU A N 1
ATOM 1433 C CA . GLU A 1 184 ? -20.747 -17.207 24.808 1.00 38.53 184 GLU A CA 1
ATOM 1434 C C . GLU A 1 184 ? -21.367 -17.666 23.472 1.00 38.53 184 GLU A C 1
ATOM 1436 O O . GLU A 1 184 ? -20.764 -18.465 22.749 1.00 38.53 184 GLU A O 1
ATOM 1441 N N . ALA A 1 185 ? -22.518 -17.127 23.058 1.00 44.97 185 ALA A N 1
ATOM 1442 C CA . ALA A 1 185 ? -23.153 -17.468 21.783 1.00 44.97 185 ALA A CA 1
ATOM 1443 C C . ALA A 1 185 ? -22.609 -16.622 20.615 1.00 44.97 185 ALA A C 1
ATOM 1445 O O . ALA A 1 185 ? -23.313 -15.816 20.011 1.00 44.97 185 ALA A O 1
ATOM 1446 N N . ARG A 1 186 ? -21.333 -16.823 20.274 1.00 48.94 186 ARG A N 1
ATOM 1447 C CA . ARG A 1 186 ? -20.722 -16.276 19.053 1.00 48.94 186 ARG A CA 1
ATOM 1448 C C . ARG A 1 186 ? -21.429 -16.847 17.809 1.00 48.94 186 ARG A C 1
ATOM 1450 O O . ARG A 1 186 ? -21.353 -18.062 17.604 1.00 48.94 186 ARG A O 1
ATOM 1457 N N . PRO A 1 187 ? -22.024 -16.031 16.915 1.00 45.09 187 PRO A N 1
ATOM 1458 C CA . PRO A 1 187 ? -22.370 -16.492 15.577 1.00 45.09 187 PRO A CA 1
ATOM 1459 C C . PRO A 1 187 ? -21.072 -16.888 14.877 1.00 45.09 187 PRO A C 1
ATOM 1461 O O . PRO A 1 187 ? -20.131 -16.093 14.778 1.00 45.09 187 PRO A O 1
ATOM 1464 N N . ARG A 1 188 ? -20.970 -18.146 14.443 1.00 54.56 188 ARG A N 1
ATOM 1465 C CA . ARG A 1 188 ? -19.845 -18.551 13.602 1.00 54.56 188 ARG A CA 1
ATOM 1466 C C . ARG A 1 188 ? -19.900 -17.716 12.327 1.00 54.56 188 ARG A C 1
ATOM 1468 O O . ARG A 1 188 ? -20.943 -17.646 11.684 1.00 54.56 188 ARG A O 1
ATOM 1475 N N . LEU A 1 189 ? -18.772 -17.089 11.996 1.00 44.75 189 LEU A N 1
ATOM 1476 C CA . LEU A 1 189 ? -18.554 -16.474 10.691 1.00 44.75 189 LEU A CA 1
ATOM 1477 C C . LEU A 1 189 ? -18.957 -17.480 9.598 1.00 44.75 189 LEU A C 1
ATOM 1479 O O . LEU A 1 189 ? -18.684 -18.674 9.778 1.00 44.75 189 LEU A O 1
ATOM 1483 N N . PRO A 1 190 ? -19.566 -17.037 8.484 1.00 44.53 190 PRO A N 1
ATOM 1484 C CA . PRO A 1 190 ? -19.690 -17.877 7.302 1.00 44.53 190 PRO A CA 1
ATOM 1485 C C . PRO A 1 190 ? -18.323 -18.491 7.000 1.00 44.53 190 PRO A C 1
ATOM 1487 O O . PRO A 1 190 ? -17.314 -17.780 7.028 1.00 44.53 190 PRO A O 1
ATOM 1490 N N . GLU A 1 191 ? -18.278 -19.807 6.783 1.00 45.69 191 GLU A N 1
ATOM 1491 C CA . GLU A 1 191 ? -17.029 -20.472 6.421 1.00 45.69 191 GLU A CA 1
ATOM 1492 C C . GLU A 1 191 ? -16.400 -19.727 5.235 1.00 45.69 191 GLU A C 1
ATOM 1494 O O . GLU A 1 191 ? -17.106 -19.436 4.260 1.00 45.69 191 GLU A O 1
ATOM 1499 N N . PRO A 1 192 ? -15.094 -19.404 5.294 1.00 47.94 192 PRO A N 1
ATOM 1500 C CA . PRO A 1 192 ? -14.375 -18.936 4.123 1.00 47.94 192 PRO A CA 1
ATOM 1501 C C . PRO A 1 192 ? -14.662 -19.908 2.982 1.00 47.94 192 PRO A C 1
ATOM 1503 O O . PRO A 1 192 ? -14.486 -21.121 3.138 1.00 47.94 192 PRO A O 1
ATOM 1506 N N . ARG A 1 193 ? -15.155 -19.399 1.847 1.00 57.19 193 ARG A N 1
ATOM 1507 C CA . ARG A 1 193 ? -15.284 -20.229 0.648 1.00 57.19 193 ARG A CA 1
ATOM 1508 C C . ARG A 1 193 ? -13.922 -20.869 0.409 1.00 57.19 193 ARG A C 1
ATOM 1510 O O . ARG A 1 193 ? -12.924 -20.156 0.390 1.00 57.19 193 ARG A O 1
ATOM 1517 N N . ARG A 1 194 ? -13.920 -22.202 0.292 1.00 51.25 194 ARG A N 1
ATOM 1518 C CA . ARG A 1 194 ? -12.739 -23.048 0.074 1.00 51.25 194 ARG A CA 1
ATOM 1519 C C . ARG A 1 194 ? -11.704 -22.322 -0.783 1.00 51.25 194 ARG A C 1
ATOM 1521 O O . ARG A 1 194 ? -12.003 -21.986 -1.930 1.00 51.25 194 ARG A O 1
ATOM 1528 N N . ASP A 1 195 ? -10.510 -22.137 -0.231 1.00 49.12 195 ASP A N 1
ATOM 1529 C CA . ASP A 1 195 ? -9.352 -21.725 -1.013 1.00 49.12 195 ASP A CA 1
ATOM 1530 C C . ASP A 1 195 ? -9.189 -22.684 -2.208 1.00 49.12 195 ASP A C 1
ATOM 1532 O O . ASP A 1 195 ? -9.395 -23.898 -2.051 1.00 49.12 195 ASP A O 1
ATOM 1536 N N . PRO A 1 196 ? -8.848 -22.183 -3.410 1.00 54.09 196 PRO A N 1
ATOM 1537 C CA . PRO A 1 196 ? -8.449 -23.033 -4.520 1.00 54.09 196 PRO A CA 1
ATOM 1538 C C . PRO A 1 196 ? -7.349 -23.987 -4.054 1.00 54.09 196 PRO A C 1
ATOM 1540 O O . PRO A 1 196 ? -6.304 -23.568 -3.565 1.00 54.09 196 PRO A O 1
ATOM 1543 N N . GLN A 1 197 ? -7.637 -25.279 -4.154 1.00 50.75 197 GLN A N 1
ATOM 1544 C CA . GLN A 1 197 ? -6.788 -26.350 -3.657 1.00 50.75 197 GLN A CA 1
ATOM 1545 C C . GLN A 1 197 ? -5.440 -26.305 -4.388 1.00 50.75 197 GLN A C 1
ATOM 1547 O O . GLN A 1 197 ? -5.393 -26.499 -5.603 1.00 50.75 197 GLN A O 1
ATOM 1552 N N . ASP A 1 198 ? -4.363 -26.016 -3.656 1.00 51.56 198 ASP A N 1
ATOM 1553 C CA . ASP A 1 198 ? -3.000 -26.047 -4.183 1.00 51.56 198 ASP A CA 1
ATOM 1554 C C . ASP A 1 198 ? -2.655 -27.501 -4.587 1.00 51.56 198 ASP A C 1
ATOM 1556 O O . ASP A 1 198 ? -2.718 -28.393 -3.732 1.00 51.56 198 ASP A O 1
ATOM 1560 N N . PRO A 1 199 ? -2.355 -27.812 -5.865 1.00 48.47 199 PRO A N 1
ATOM 1561 C CA . PRO A 1 199 ? -2.215 -29.195 -6.334 1.00 48.47 199 PRO A CA 1
ATOM 1562 C C . PRO A 1 199 ? -0.958 -29.949 -5.861 1.00 48.47 199 PRO A C 1
ATOM 1564 O O . PRO A 1 199 ? -0.727 -31.059 -6.340 1.00 48.47 199 PRO A O 1
ATOM 1567 N N . MET A 1 200 ? -0.125 -29.384 -4.980 1.00 47.75 200 MET A N 1
ATOM 1568 C CA . MET A 1 200 ? 1.243 -29.874 -4.746 1.00 47.75 200 MET A CA 1
ATOM 1569 C C . MET A 1 200 ? 1.574 -30.266 -3.298 1.00 47.75 200 MET A C 1
ATOM 1571 O O . MET A 1 200 ? 2.728 -30.157 -2.894 1.00 47.75 200 MET A O 1
ATOM 1575 N N . ASP A 1 201 ? 0.618 -30.796 -2.532 1.00 47.97 201 ASP A N 1
ATOM 1576 C CA . ASP A 1 201 ? 0.926 -31.469 -1.258 1.00 47.97 201 ASP A CA 1
ATOM 1577 C C . ASP A 1 201 ? 0.743 -32.992 -1.373 1.00 47.97 201 ASP A C 1
ATOM 1579 O O . ASP A 1 201 ? -0.281 -33.568 -1.004 1.00 47.97 201 ASP A O 1
ATOM 1583 N N . TYR A 1 202 ? 1.752 -33.652 -1.948 1.00 46.84 202 TYR A N 1
ATOM 1584 C CA . TYR A 1 202 ? 1.929 -35.100 -1.846 1.00 46.84 202 TYR A CA 1
ATOM 1585 C C . TYR A 1 202 ? 3.123 -35.410 -0.933 1.00 46.84 202 TYR A C 1
ATOM 1587 O O . TYR A 1 202 ? 4.248 -35.571 -1.393 1.00 46.84 202 TYR A O 1
ATOM 1595 N N . GLY A 1 203 ? 2.826 -35.565 0.360 1.00 41.97 203 GLY A N 1
ATOM 1596 C CA . GLY A 1 203 ? 3.299 -36.668 1.200 1.00 41.97 203 GLY A CA 1
ATOM 1597 C C . GLY A 1 203 ? 4.771 -36.684 1.613 1.00 41.97 203 GLY A C 1
ATOM 1598 O O . GLY A 1 203 ? 5.587 -37.345 0.975 1.00 41.97 203 GLY A O 1
ATOM 1599 N N . GLU A 1 204 ? 5.070 -36.151 2.799 1.00 40.38 204 GLU A N 1
ATOM 1600 C CA . GLU A 1 204 ? 6.295 -36.498 3.525 1.00 40.38 204 GLU A CA 1
ATOM 1601 C C . GLU A 1 204 ? 5.988 -37.476 4.668 1.00 40.38 204 GLU A C 1
ATOM 1603 O O . GLU A 1 204 ? 5.608 -37.127 5.788 1.00 40.38 204 GLU A O 1
ATOM 1608 N N . GLY A 1 205 ? 6.114 -38.762 4.342 1.00 39.72 205 GLY A N 1
ATOM 1609 C CA . GLY A 1 205 ? 6.073 -39.854 5.300 1.00 39.72 205 GLY A CA 1
ATOM 1610 C C . GLY A 1 205 ? 7.363 -39.930 6.116 1.00 39.72 205 GLY A C 1
ATOM 1611 O O . GLY A 1 205 ? 8.392 -40.360 5.615 1.00 39.72 205 GLY A O 1
ATOM 1612 N N . GLY A 1 206 ? 7.252 -39.565 7.393 1.00 42.69 206 GLY A N 1
ATOM 1613 C CA . GLY A 1 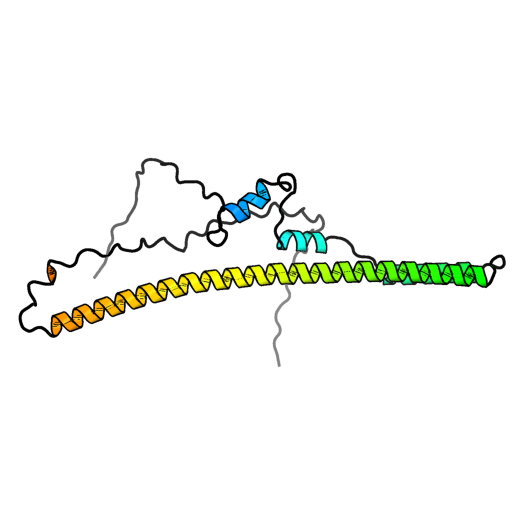206 ? 7.919 -40.165 8.552 1.00 42.69 206 GLY A CA 1
ATOM 1614 C C . GLY A 1 206 ? 9.418 -40.483 8.489 1.00 42.69 206 GLY A C 1
ATOM 1615 O O . GLY A 1 206 ? 9.832 -41.507 7.954 1.00 42.69 206 GLY A O 1
ATOM 1616 N N . SER A 1 207 ? 10.209 -39.756 9.281 1.00 40.34 207 SER A N 1
ATOM 1617 C CA . SER A 1 207 ? 11.350 -40.351 9.989 1.00 40.34 207 SER A CA 1
ATOM 1618 C C . SER A 1 207 ? 11.608 -39.653 11.324 1.00 40.34 207 SER A C 1
ATOM 1620 O O . SER A 1 207 ? 12.026 -38.504 11.400 1.00 40.34 207 SER A O 1
ATOM 1622 N N . ARG A 1 208 ? 11.327 -40.397 12.400 1.00 51.19 208 ARG A N 1
ATOM 1623 C CA . ARG A 1 208 ? 11.731 -40.115 13.782 1.00 51.19 208 ARG A CA 1
ATOM 1624 C C . ARG A 1 208 ? 13.258 -40.150 13.898 1.00 51.19 208 ARG A C 1
ATOM 1626 O O . ARG A 1 208 ? 13.860 -41.130 13.476 1.00 51.19 208 ARG A O 1
ATOM 1633 N N . SER A 1 209 ? 13.853 -39.193 14.605 1.00 46.00 209 SER A N 1
ATOM 1634 C CA . SER A 1 209 ? 15.117 -39.399 15.333 1.00 46.00 209 SER A CA 1
ATOM 1635 C C . SER A 1 209 ? 15.215 -38.329 16.429 1.00 46.00 209 SER A C 1
ATOM 1637 O O . SER A 1 209 ? 15.247 -37.145 16.127 1.00 46.00 209 SER A O 1
ATOM 1639 N N . SER A 1 210 ? 14.858 -38.648 17.675 1.00 47.06 210 SER A N 1
ATOM 1640 C CA . SER A 1 210 ? 15.681 -39.275 18.728 1.00 47.06 210 SER A CA 1
ATOM 1641 C C . SER A 1 210 ? 16.590 -38.267 19.448 1.00 47.06 210 SER A C 1
ATOM 1643 O O . SER A 1 210 ? 17.449 -37.639 18.845 1.00 47.06 210 SER A O 1
ATOM 1645 N N . MET A 1 211 ? 16.345 -38.130 20.756 1.00 56.22 211 MET A N 1
ATOM 1646 C CA . MET A 1 211 ? 16.944 -37.188 21.711 1.00 56.22 211 MET A CA 1
ATOM 1647 C C . MET A 1 211 ? 18.475 -37.261 21.827 1.00 56.22 211 MET A C 1
ATOM 1649 O O . MET A 1 211 ? 19.061 -38.334 21.704 1.00 56.22 211 MET A O 1
ATOM 1653 N N . GLY A 1 212 ? 19.081 -36.146 22.251 1.00 36.28 212 GLY A N 1
ATOM 1654 C CA . GLY A 1 212 ? 20.413 -36.116 22.860 1.00 36.28 212 GLY A CA 1
ATOM 1655 C C . GLY A 1 212 ? 20.684 -34.788 23.572 1.00 36.28 212 GLY A C 1
ATOM 1656 O O . GLY A 1 212 ? 20.837 -33.762 22.920 1.00 36.28 212 GLY A O 1
ATOM 1657 N N . HIS A 1 213 ? 20.722 -34.815 24.906 1.00 47.25 213 HIS A N 1
ATOM 1658 C CA . HIS A 1 213 ? 21.209 -33.729 25.763 1.00 47.25 213 HIS A CA 1
ATOM 1659 C C . HIS A 1 213 ? 22.706 -33.905 26.088 1.00 47.25 213 HIS A C 1
ATOM 1661 O O . HIS A 1 213 ? 23.162 -35.042 26.209 1.00 47.25 213 HIS A O 1
ATOM 1667 N N . ALA A 1 214 ? 23.344 -32.764 26.403 1.00 37.00 214 ALA A N 1
ATOM 1668 C CA . ALA A 1 214 ? 24.508 -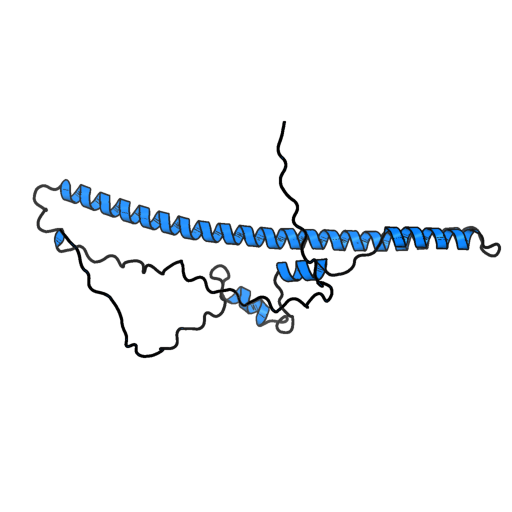32.550 27.289 1.00 37.00 214 ALA A CA 1
ATOM 1669 C C . ALA A 1 214 ? 25.930 -32.738 26.700 1.00 37.00 214 ALA A C 1
ATOM 1671 O O . ALA A 1 214 ? 26.092 -33.476 25.726 1.00 37.00 214 ALA A O 1
ATOM 1672 N N . PRO A 1 215 ? 26.974 -32.113 27.302 1.00 59.94 215 PRO A N 1
ATOM 1673 C CA . PRO A 1 215 ? 27.011 -31.359 28.571 1.00 59.94 215 PRO A CA 1
ATOM 1674 C C . PRO A 1 215 ? 27.224 -29.843 28.456 1.00 59.94 215 PRO A C 1
ATOM 1676 O O . PRO A 1 215 ? 27.731 -29.371 27.416 1.00 59.94 215 PRO A O 1
#

Foldseek 3Di:
DDDDDDDDDDDDDDDDDDDDDDPPDDPVDPSVPVVCCCVDPCVVPDDDDLVVVLVVLVPDDADPLVVLVVVLVVVLVVVVPDPVDDPVRSVVSNVVSVVVSVVSVVVVVVSVVVSVVSVCVVVVVVVVVVVVVVVVVVVVVVVVVVVVVVVVVVVVVCVPDPPCVPPPVPPPDDDPDDPPDPPPPDDDDDPDDDDDDDPPDDDDDDDDDDDDDDD